Protein AF-A0A9D7A0B7-F1 (afdb_monomer_lite)

Secondary structure (DSSP, 8-state):
--------------------------------------------THHHHHHHHHHHHHHHHHHTT--SEEEEESB-----SS--TTHHHHHHHH-TT--HHHHHHHHHHTTS--BPP--GGGTTEEEE-HHHHHHHHH-HHHHHHHHHHSTTEEEEEEPPPEE-TTSSEEEEEEEEEEEEEETTTEEEEEEEEEEEEEEEEETTEEEEEEEEEEP--

Structure (mmCIF, N/CA/C/O backbone):
data_AF-A0A9D7A0B7-F1
#
_entry.id   AF-A0A9D7A0B7-F1
#
loop_
_atom_site.group_PDB
_atom_site.id
_atom_site.type_symbol
_atom_site.label_atom_id
_atom_site.label_alt_id
_atom_site.label_comp_id
_atom_site.label_asym_id
_atom_site.label_entity_id
_atom_site.label_seq_id
_atom_site.pdbx_PDB_ins_code
_atom_site.Cartn_x
_atom_site.Cartn_y
_atom_site.Cartn_z
_atom_site.occupancy
_atom_site.B_iso_or_equiv
_atom_site.auth_seq_id
_atom_site.auth_comp_id
_atom_site.auth_asym_id
_atom_site.auth_atom_id
_atom_site.pdbx_PDB_model_num
ATOM 1 N N . MET A 1 1 ? 36.474 43.393 -11.207 1.00 50.38 1 MET A N 1
ATOM 2 C CA . MET A 1 1 ? 37.562 43.326 -10.208 1.00 50.38 1 MET A CA 1
ATOM 3 C C . MET A 1 1 ? 36.951 43.637 -8.857 1.00 50.38 1 MET A C 1
ATOM 5 O O . MET A 1 1 ? 36.601 44.781 -8.616 1.00 50.38 1 MET A O 1
ATOM 9 N N . SER A 1 2 ? 36.701 42.612 -8.047 1.00 56.44 2 SER A N 1
ATOM 10 C CA . SER A 1 2 ? 36.144 42.741 -6.698 1.00 56.44 2 SER A CA 1
ATOM 11 C C . SER A 1 2 ? 36.949 41.820 -5.789 1.00 56.44 2 SER A C 1
ATOM 13 O O . SER A 1 2 ? 37.338 40.725 -6.196 1.00 56.44 2 SER A O 1
ATOM 15 N N . THR A 1 3 ? 37.323 42.370 -4.645 1.00 54.00 3 THR A N 1
ATOM 16 C CA . THR A 1 3 ? 38.446 41.981 -3.800 1.00 54.00 3 THR A CA 1
ATOM 17 C C . THR A 1 3 ? 38.101 40.832 -2.863 1.00 54.00 3 THR A C 1
ATOM 19 O O . THR A 1 3 ? 37.028 40.777 -2.272 1.00 54.00 3 THR A O 1
ATOM 22 N N . PHE A 1 4 ? 39.064 39.925 -2.754 1.00 54.31 4 PHE A N 1
ATOM 23 C CA . PHE A 1 4 ? 39.096 38.744 -1.905 1.00 54.31 4 PHE A CA 1
ATOM 24 C C . PHE A 1 4 ? 39.513 39.164 -0.485 1.00 54.31 4 PHE A C 1
ATOM 26 O O . PHE A 1 4 ? 40.586 39.744 -0.330 1.00 54.31 4 PHE A O 1
ATOM 33 N N . GLU A 1 5 ? 38.715 38.861 0.539 1.00 55.25 5 GLU A N 1
ATOM 34 C CA . GLU A 1 5 ? 39.164 38.895 1.939 1.00 55.25 5 GLU A CA 1
ATOM 35 C C . GLU A 1 5 ? 39.187 37.469 2.505 1.00 55.25 5 GLU A C 1
ATOM 37 O O . GLU A 1 5 ? 38.141 36.820 2.576 1.00 55.25 5 GLU A O 1
ATOM 42 N N . PRO A 1 6 ? 40.354 36.952 2.926 1.00 65.69 6 PRO A N 1
ATOM 43 C CA . PRO A 1 6 ? 40.435 35.817 3.826 1.00 65.69 6 PRO A CA 1
ATOM 44 C C . PRO A 1 6 ? 40.648 36.295 5.270 1.00 65.69 6 PRO A C 1
ATOM 46 O O . PRO A 1 6 ? 41.113 37.404 5.499 1.00 65.69 6 PRO A O 1
ATOM 49 N N . HIS A 1 7 ? 40.354 35.401 6.219 1.00 53.25 7 HIS A N 1
ATOM 50 C CA . HIS A 1 7 ? 40.946 35.244 7.560 1.00 53.25 7 HIS A CA 1
ATOM 51 C C . HIS A 1 7 ? 39.894 35.096 8.665 1.00 53.25 7 HIS A C 1
ATOM 53 O O . HIS A 1 7 ? 39.193 36.037 9.016 1.00 53.25 7 HIS A O 1
ATOM 59 N N . ARG A 1 8 ? 39.910 33.934 9.329 1.00 58.28 8 ARG A N 1
ATOM 60 C CA . ARG A 1 8 ? 40.353 33.837 10.732 1.00 58.28 8 ARG A CA 1
ATOM 61 C C . ARG A 1 8 ? 40.437 32.379 11.169 1.00 58.28 8 ARG A C 1
ATOM 63 O O . ARG A 1 8 ? 39.446 31.729 11.480 1.00 58.28 8 ARG A O 1
ATOM 70 N N . THR A 1 9 ? 41.667 31.890 11.208 1.00 52.62 9 THR A N 1
ATOM 71 C CA . THR A 1 9 ? 42.078 30.690 11.929 1.00 52.62 9 THR A CA 1
ATOM 72 C C . THR A 1 9 ? 42.250 31.074 13.397 1.00 52.62 9 THR A C 1
ATOM 74 O O . THR A 1 9 ? 43.073 31.935 13.705 1.00 52.62 9 THR A O 1
ATOM 77 N N . HIS A 1 10 ? 41.512 30.439 14.305 1.00 61.34 10 HIS A N 1
ATOM 78 C CA . HIS A 1 10 ? 41.821 30.473 15.733 1.00 61.34 10 HIS A CA 1
ATOM 79 C C . HIS A 1 10 ? 42.114 29.054 16.209 1.00 61.34 10 HIS A C 1
ATOM 81 O O . HIS A 1 10 ? 41.221 28.223 16.354 1.00 61.34 10 HIS A O 1
ATOM 87 N N . ALA A 1 11 ? 43.404 28.800 16.415 1.00 55.50 11 ALA A N 1
ATOM 88 C CA . ALA A 1 11 ? 43.906 27.714 17.231 1.00 55.50 11 ALA A CA 1
ATOM 89 C C . ALA A 1 11 ? 43.747 28.100 18.705 1.00 55.50 11 ALA A C 1
ATOM 91 O O . ALA A 1 11 ? 44.146 29.201 19.083 1.00 55.50 11 ALA A O 1
ATOM 92 N N . TYR A 1 12 ? 43.238 27.187 19.530 1.00 59.50 12 TYR A N 1
ATOM 93 C CA . TYR A 1 12 ? 43.483 27.231 20.966 1.00 59.50 12 TYR A CA 1
ATOM 94 C C . TYR A 1 12 ? 43.921 25.859 21.468 1.00 59.50 12 TYR A C 1
ATOM 96 O O . TYR A 1 12 ? 43.222 24.855 21.361 1.00 59.50 12 TYR A O 1
ATOM 104 N N . ILE A 1 13 ? 45.155 25.892 21.957 1.00 59.22 13 ILE A N 1
ATOM 105 C CA . ILE A 1 13 ? 45.893 24.900 22.721 1.00 59.22 13 ILE A CA 1
ATOM 106 C C . ILE A 1 13 ? 45.438 25.019 24.177 1.00 59.22 13 ILE A C 1
ATOM 108 O O . ILE A 1 13 ? 45.484 26.118 24.727 1.00 59.22 13 ILE A O 1
ATOM 112 N N . THR A 1 14 ? 45.115 23.901 24.822 1.00 59.06 14 THR A N 1
ATOM 113 C CA . THR A 1 14 ? 45.115 23.798 26.293 1.00 59.06 14 THR A CA 1
ATOM 114 C C . THR A 1 14 ? 45.333 22.331 26.668 1.00 59.06 14 THR A C 1
ATOM 116 O O . THR A 1 14 ? 44.477 21.486 26.442 1.00 59.06 14 THR A O 1
ATOM 119 N N . LEU A 1 15 ? 46.592 21.944 26.872 1.00 53.62 15 LEU A N 1
ATOM 120 C CA . LEU A 1 15 ? 47.315 21.854 28.151 1.00 53.62 15 LEU A CA 1
ATOM 121 C C . LEU A 1 15 ? 46.947 20.613 28.981 1.00 53.62 15 LEU A C 1
ATOM 123 O O . LEU A 1 15 ? 45.928 20.549 29.659 1.00 53.62 15 LEU A O 1
ATOM 127 N N . PHE A 1 16 ? 47.877 19.660 28.909 1.00 56.81 16 PHE A N 1
ATOM 128 C CA . PHE A 1 16 ? 48.138 18.583 29.856 1.00 56.81 16 PHE A CA 1
ATOM 129 C C . PHE A 1 16 ? 48.161 19.075 31.303 1.00 56.81 16 PHE A C 1
ATOM 131 O O . PHE A 1 16 ? 48.739 20.127 31.563 1.00 56.81 16 PHE A O 1
ATOM 138 N N . LEU A 1 17 ? 47.655 18.251 32.227 1.00 51.84 17 LEU A N 1
ATOM 139 C CA . LEU A 1 17 ? 48.045 18.176 33.644 1.00 51.84 17 LEU A CA 1
ATOM 140 C C . LEU A 1 17 ? 47.381 16.924 34.278 1.00 51.84 17 LEU A C 1
ATOM 142 O O . LEU A 1 17 ? 46.508 16.323 33.656 1.00 51.84 17 LEU A O 1
ATOM 146 N N . PRO A 1 18 ? 47.867 16.424 35.425 1.00 53.03 18 PRO A N 1
ATOM 147 C CA . PRO A 1 18 ? 48.741 15.263 35.476 1.00 53.03 18 PRO A CA 1
ATOM 148 C C . PRO A 1 18 ? 48.084 14.038 36.131 1.00 53.03 18 PRO A C 1
ATOM 150 O O . PRO A 1 18 ? 47.067 14.114 36.813 1.00 53.03 18 PRO A O 1
ATOM 153 N N . THR A 1 19 ? 48.757 12.906 35.949 1.00 55.41 19 THR A N 1
ATOM 154 C CA . THR A 1 19 ? 48.715 11.690 36.769 1.00 55.41 19 THR A CA 1
ATOM 155 C C . THR A 1 19 ? 48.422 11.956 38.249 1.00 55.41 19 THR A C 1
ATOM 157 O O . THR A 1 19 ? 49.301 12.395 38.990 1.00 55.41 19 THR A O 1
ATOM 160 N N . ALA A 1 20 ? 47.210 11.602 38.683 1.00 52.81 20 ALA A N 1
ATOM 161 C CA . ALA A 1 20 ? 46.873 11.369 40.081 1.00 52.81 20 ALA A CA 1
ATOM 162 C C . ALA A 1 20 ? 46.791 9.854 40.318 1.00 52.81 20 ALA A C 1
ATOM 164 O O . ALA A 1 20 ? 45.869 9.165 39.884 1.00 52.81 20 ALA A O 1
ATOM 165 N N . LEU A 1 21 ? 47.847 9.365 40.957 1.00 55.66 21 LEU A N 1
ATOM 166 C CA . LEU A 1 21 ? 47.993 8.063 41.589 1.00 55.66 21 LEU A CA 1
ATOM 167 C C . LEU A 1 21 ? 47.029 7.956 42.791 1.00 55.66 21 LEU A C 1
ATOM 169 O O . LEU A 1 21 ? 46.718 8.970 43.411 1.00 55.66 21 LEU A O 1
ATOM 173 N N . ILE A 1 22 ? 46.746 6.711 43.205 1.00 53.81 22 ILE A N 1
ATOM 174 C CA . ILE A 1 22 ? 46.097 6.297 44.468 1.00 53.81 22 ILE A CA 1
ATOM 175 C C . ILE A 1 22 ? 44.560 6.391 44.345 1.00 53.81 22 ILE A C 1
ATOM 177 O O . ILE A 1 22 ? 44.008 7.453 44.116 1.00 53.81 22 ILE A O 1
ATOM 181 N N . VAL A 1 23 ? 43.791 5.300 44.385 1.00 50.62 23 VAL A N 1
ATOM 182 C CA . VAL A 1 23 ? 43.582 4.434 45.550 1.00 50.62 23 VAL A CA 1
ATOM 183 C C . VAL A 1 23 ? 43.193 3.018 45.088 1.00 50.62 23 VAL A C 1
ATOM 185 O O . VAL A 1 23 ? 42.137 2.805 44.496 1.00 50.62 23 VAL A O 1
ATOM 188 N N . LEU A 1 24 ? 44.039 2.037 45.407 1.00 54.16 24 LEU A N 1
ATOM 189 C CA . LEU A 1 24 ? 43.735 0.608 45.332 1.00 54.16 24 LEU A CA 1
ATOM 190 C C . LEU A 1 24 ? 42.856 0.247 46.546 1.00 54.16 24 LEU A C 1
ATOM 192 O O . LEU A 1 24 ? 43.362 -0.223 47.563 1.00 54.16 24 LEU A O 1
ATOM 196 N N . LEU A 1 25 ? 41.555 0.555 46.475 1.00 51.97 25 LEU A N 1
ATOM 197 C CA . LEU A 1 25 ? 40.590 0.188 47.512 1.00 51.97 25 LEU A CA 1
ATOM 198 C C . LEU A 1 25 ? 40.004 -1.191 47.195 1.00 51.97 25 LEU A C 1
ATOM 200 O O . LEU A 1 25 ? 39.327 -1.400 46.191 1.00 51.97 25 LEU A O 1
ATOM 204 N N . SER A 1 26 ? 40.285 -2.120 48.096 1.00 51.69 26 SER A N 1
ATOM 205 C CA . SER A 1 26 ? 39.666 -3.426 48.267 1.00 51.69 26 SER A CA 1
ATOM 206 C C . SER A 1 26 ? 38.147 -3.401 48.085 1.00 51.69 26 SER A C 1
ATOM 208 O O . SER A 1 26 ? 37.404 -3.055 49.003 1.00 51.69 26 SER A O 1
ATOM 210 N N . LEU A 1 27 ? 37.691 -3.865 46.926 1.00 49.28 27 LEU A N 1
ATOM 211 C CA . LEU A 1 27 ? 36.352 -4.402 46.743 1.00 49.28 27 LEU A CA 1
ATOM 212 C C . LEU A 1 27 ? 36.509 -5.870 46.353 1.00 49.28 27 LEU A C 1
ATOM 214 O O . LEU A 1 27 ? 36.575 -6.227 45.180 1.00 49.28 27 LEU A O 1
ATOM 218 N N . LEU A 1 28 ? 36.518 -6.727 47.377 1.00 54.91 28 LEU A N 1
ATOM 219 C CA . LEU A 1 28 ? 35.861 -8.033 47.312 1.00 54.91 28 LEU A CA 1
ATOM 220 C C . LEU A 1 28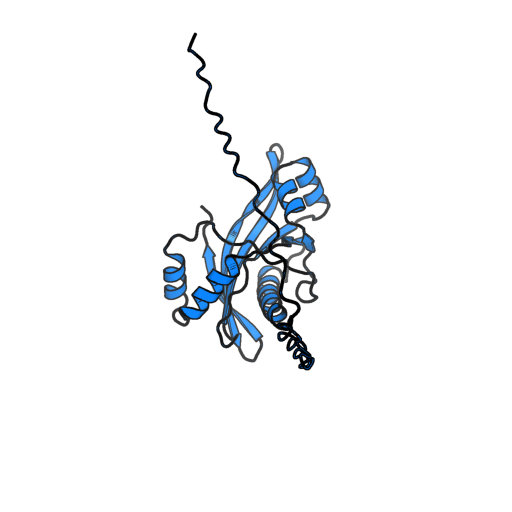 ? 34.375 -7.763 47.039 1.00 54.91 28 LEU A C 1
ATOM 222 O O . LEU A 1 28 ? 33.521 -7.865 47.915 1.00 54.91 28 LEU A O 1
ATOM 226 N N . GLY A 1 29 ? 34.084 -7.294 45.828 1.00 50.94 29 GLY A N 1
ATOM 227 C CA . GLY A 1 29 ? 32.739 -7.200 45.323 1.00 50.94 29 GLY A CA 1
ATOM 228 C C . GLY A 1 29 ? 32.293 -8.628 45.124 1.00 50.94 29 GLY A C 1
ATOM 229 O O . GLY A 1 29 ? 32.792 -9.307 44.228 1.00 50.94 29 GLY A O 1
ATOM 230 N N . CYS A 1 30 ? 31.376 -9.083 45.976 1.00 51.56 30 CYS A N 1
ATOM 231 C CA . CYS A 1 30 ? 30.470 -10.152 45.608 1.00 51.56 30 CYS A CA 1
ATOM 232 C C . CYS A 1 30 ? 30.069 -9.892 44.158 1.00 51.56 30 CYS A C 1
ATOM 234 O O . CYS A 1 30 ? 29.478 -8.851 43.860 1.00 51.56 30 CYS A O 1
ATOM 236 N N . THR A 1 31 ? 30.448 -10.792 43.258 1.00 55.62 31 THR A N 1
ATOM 237 C CA . THR A 1 31 ? 29.886 -10.857 41.920 1.00 55.62 31 THR A CA 1
ATOM 238 C C . THR A 1 31 ? 28.410 -11.167 42.114 1.00 55.62 31 THR A C 1
ATOM 240 O O . THR A 1 31 ? 27.993 -12.320 42.095 1.00 55.62 31 THR A O 1
ATOM 243 N N . ILE A 1 32 ? 27.615 -10.127 42.388 1.00 67.00 32 ILE A N 1
ATOM 244 C CA . ILE A 1 32 ? 26.169 -10.176 42.244 1.00 67.00 32 ILE A CA 1
ATOM 245 C C . ILE A 1 32 ? 25.996 -10.656 40.809 1.00 67.00 32 ILE A C 1
ATOM 247 O O . ILE A 1 32 ? 26.496 -9.973 39.908 1.00 67.00 32 ILE A O 1
ATOM 251 N N . PRO A 1 33 ? 25.406 -11.841 40.583 1.00 68.31 33 PRO A N 1
ATOM 252 C CA . PRO A 1 33 ? 25.128 -12.306 39.241 1.00 68.31 33 PRO A CA 1
ATOM 253 C C . PRO A 1 33 ? 24.373 -11.177 38.564 1.00 68.31 33 PRO A C 1
ATOM 255 O O . PRO A 1 33 ? 23.268 -10.837 38.991 1.00 68.31 33 PRO A O 1
ATOM 258 N N . GLN A 1 34 ? 25.017 -10.522 37.596 1.00 69.94 34 GLN A N 1
ATOM 259 C CA . GLN A 1 34 ? 24.374 -9.482 36.820 1.00 69.94 34 GLN A CA 1
ATOM 260 C C . GLN A 1 34 ? 23.139 -10.171 36.245 1.00 69.94 34 GLN A C 1
ATOM 262 O O . GLN A 1 34 ? 23.321 -11.170 35.539 1.00 69.94 34 GLN A O 1
ATOM 267 N N . PRO A 1 35 ? 21.914 -9.759 36.635 1.00 70.00 35 PRO A N 1
ATOM 268 C CA . PRO A 1 35 ? 20.715 -10.428 36.175 1.00 70.00 35 PRO A CA 1
ATOM 269 C C . PRO A 1 35 ? 20.836 -10.471 34.666 1.00 70.00 35 PRO A C 1
ATOM 271 O O . PRO A 1 35 ? 21.036 -9.426 34.035 1.00 70.00 35 PRO A O 1
ATOM 274 N N . SER A 1 36 ? 20.860 -11.691 34.120 1.00 70.44 36 SER A N 1
ATOM 275 C CA . SER A 1 36 ? 20.929 -11.886 32.680 1.00 70.44 36 SER A CA 1
ATOM 276 C C . SER A 1 36 ? 19.885 -10.950 32.100 1.00 70.44 36 SER A C 1
ATOM 278 O O . SER A 1 36 ? 18.760 -10.991 32.609 1.00 70.44 36 SER A O 1
ATOM 280 N N . PRO A 1 37 ? 20.260 -10.044 31.173 1.00 67.25 37 PRO A N 1
ATOM 281 C CA . PRO A 1 37 ? 19.339 -9.043 30.671 1.00 67.25 37 PRO A CA 1
ATOM 282 C C . PRO A 1 37 ? 18.072 -9.791 30.317 1.00 67.25 37 PRO A C 1
ATOM 284 O O . PRO A 1 37 ? 18.130 -10.701 29.486 1.00 67.25 37 PRO A O 1
ATOM 287 N N . THR A 1 38 ? 16.988 -9.505 31.052 1.00 62.09 38 THR A N 1
ATOM 288 C CA . THR A 1 38 ? 15.697 -10.140 30.815 1.00 62.09 38 THR A CA 1
ATOM 289 C C . THR A 1 38 ? 15.509 -10.020 29.322 1.00 62.09 38 THR A C 1
ATOM 291 O O . THR A 1 38 ? 15.557 -8.873 28.859 1.00 62.09 38 THR A O 1
ATOM 294 N N . PRO A 1 39 ? 15.446 -11.137 28.565 1.00 52.12 39 PRO A N 1
ATOM 295 C CA . PRO A 1 39 ? 15.345 -11.058 27.124 1.00 52.12 39 PRO A CA 1
ATOM 296 C C . PRO A 1 39 ? 14.196 -10.102 26.879 1.00 52.12 39 PRO A C 1
ATOM 298 O O . PRO A 1 39 ? 13.068 -10.381 27.299 1.00 52.12 39 PRO A O 1
ATOM 301 N N . GLN A 1 40 ? 14.517 -8.911 26.348 1.00 43.47 40 GLN A N 1
ATOM 302 C CA . GLN A 1 40 ? 13.485 -7.965 25.964 1.00 43.47 40 GLN A CA 1
ATOM 303 C C . GLN A 1 40 ? 12.545 -8.815 25.137 1.00 43.47 40 GLN A C 1
ATOM 305 O O . GLN A 1 40 ? 13.069 -9.508 24.259 1.00 43.47 40 GLN A O 1
ATOM 310 N N . PRO A 1 41 ? 11.241 -8.875 25.473 1.00 44.81 41 PRO A N 1
ATOM 311 C CA . PRO A 1 41 ? 10.315 -9.726 24.755 1.00 44.81 41 PRO A CA 1
ATOM 312 C C . PRO A 1 41 ? 10.589 -9.446 23.296 1.00 44.81 41 PRO A C 1
ATOM 314 O O . PRO A 1 41 ? 10.410 -8.305 22.866 1.00 44.81 41 PRO A O 1
ATOM 317 N N . THR A 1 42 ? 11.180 -10.427 22.602 1.00 47.81 42 THR A N 1
ATOM 318 C CA . THR A 1 42 ? 11.547 -10.293 21.202 1.00 47.81 42 THR A CA 1
ATOM 319 C C . THR A 1 42 ? 10.217 -9.997 20.578 1.00 47.81 42 THR A C 1
ATOM 321 O O . THR A 1 42 ? 9.381 -10.899 20.562 1.00 47.81 42 THR A O 1
ATOM 324 N N . ARG A 1 43 ? 9.955 -8.713 20.289 1.00 45.91 43 ARG A N 1
ATOM 325 C CA . ARG A 1 43 ? 8.630 -8.191 19.969 1.00 45.91 43 ARG A CA 1
ATOM 326 C C . ARG A 1 43 ? 8.196 -9.041 18.805 1.00 45.91 43 ARG A C 1
ATOM 328 O O . ARG A 1 43 ? 8.777 -8.915 17.730 1.00 45.91 43 ARG A O 1
ATOM 335 N N . SER A 1 44 ? 7.375 -10.048 19.096 1.00 41.84 44 SER A N 1
ATOM 336 C CA . SER A 1 44 ? 7.376 -11.206 18.221 1.00 41.84 44 SER A CA 1
ATOM 337 C C . SER A 1 44 ? 6.850 -10.700 16.892 1.00 41.84 44 SER A C 1
ATOM 339 O O . SER A 1 44 ? 5.920 -9.891 16.859 1.00 41.84 44 SER A O 1
ATOM 341 N N . TYR A 1 45 ? 7.486 -11.116 15.804 1.00 49.53 45 TYR A N 1
ATOM 342 C CA . TYR A 1 45 ? 7.164 -10.732 14.428 1.00 49.53 45 TYR A CA 1
ATOM 343 C C . TYR A 1 45 ? 5.687 -10.992 14.031 1.00 49.53 45 TYR A C 1
ATOM 345 O O . TYR A 1 45 ? 5.291 -10.753 12.897 1.00 49.53 45 TYR A O 1
ATOM 353 N N . ALA A 1 46 ? 4.831 -11.430 14.962 1.00 47.97 46 ALA A N 1
ATOM 354 C CA . ALA A 1 46 ? 3.379 -11.455 14.852 1.00 47.97 46 ALA A CA 1
ATOM 355 C C . ALA A 1 46 ? 2.748 -10.090 14.508 1.00 47.97 46 ALA A C 1
ATOM 357 O O . ALA A 1 46 ? 1.626 -10.065 14.008 1.00 47.97 46 ALA A O 1
ATOM 358 N N . TRP A 1 47 ? 3.439 -8.966 14.746 1.00 49.84 47 TRP A N 1
ATOM 359 C CA . TRP A 1 47 ? 2.970 -7.632 14.337 1.00 49.84 47 TRP A CA 1
ATOM 360 C C . TRP A 1 47 ? 2.832 -7.506 12.817 1.00 49.84 47 TRP A C 1
ATOM 362 O O . TRP A 1 47 ? 1.935 -6.809 12.353 1.00 49.84 47 TRP A O 1
ATOM 372 N N . ASP A 1 48 ? 3.658 -8.225 12.062 1.00 61.75 48 ASP A N 1
ATOM 373 C CA . ASP A 1 48 ? 3.696 -8.105 10.612 1.00 61.75 48 ASP A CA 1
ATOM 374 C C . ASP A 1 48 ? 2.528 -8.827 9.930 1.00 61.75 48 ASP A C 1
ATOM 376 O O . ASP A 1 48 ? 1.985 -8.327 8.952 1.00 61.75 48 ASP A O 1
ATOM 380 N N . ASN A 1 49 ? 2.085 -9.985 10.434 1.00 82.19 49 ASN A N 1
ATOM 381 C CA . ASN A 1 49 ? 1.149 -10.829 9.681 1.00 82.19 49 ASN A CA 1
ATOM 382 C C . ASN A 1 49 ? -0.181 -10.130 9.359 1.00 82.19 49 ASN A C 1
ATOM 384 O O . ASN A 1 49 ? -0.709 -10.321 8.268 1.00 82.19 49 ASN A O 1
ATOM 388 N N . GLU A 1 50 ? -0.727 -9.325 10.273 1.00 91.00 50 GLU A N 1
ATOM 389 C CA . GLU A 1 50 ? -1.995 -8.627 10.025 1.00 91.00 50 GLU A CA 1
ATOM 390 C C . GLU A 1 50 ? -1.894 -7.556 8.945 1.00 91.00 50 GLU A C 1
ATOM 392 O O . GLU A 1 50 ? -2.812 -7.442 8.138 1.00 91.00 50 GLU A O 1
ATOM 397 N N . GLU A 1 51 ? -0.787 -6.818 8.898 1.00 93.12 51 GLU A N 1
ATOM 398 C CA . GLU A 1 51 ? -0.530 -5.810 7.868 1.00 93.12 51 GLU A CA 1
ATOM 399 C C . GLU A 1 51 ? -0.525 -6.467 6.476 1.00 93.12 51 GLU A C 1
ATOM 401 O O . GLU A 1 51 ? -1.246 -6.032 5.577 1.00 93.12 51 GLU A O 1
ATOM 406 N N . TYR A 1 52 ? 0.156 -7.609 6.333 1.00 93.50 52 TYR A N 1
ATOM 407 C CA . TYR A 1 52 ? 0.147 -8.375 5.085 1.00 93.50 52 TYR A CA 1
ATOM 408 C C . TYR A 1 52 ? -1.234 -8.953 4.727 1.00 93.50 52 TYR A C 1
ATOM 410 O O . TYR A 1 52 ? -1.606 -8.962 3.552 1.00 93.50 52 TYR A O 1
ATOM 418 N N . TRP A 1 53 ? -2.027 -9.404 5.708 1.00 94.00 53 TRP A N 1
ATOM 419 C CA . TRP A 1 53 ? -3.409 -9.832 5.454 1.00 94.00 53 TRP A CA 1
ATOM 420 C C . TRP A 1 53 ? -4.270 -8.680 4.937 1.00 94.00 53 TRP A C 1
ATOM 422 O O . TRP A 1 53 ? -5.024 -8.863 3.982 1.00 94.00 53 TRP A O 1
ATOM 432 N N . VAL A 1 54 ? -4.133 -7.491 5.521 1.00 95.88 54 VAL A N 1
ATOM 433 C CA . VAL A 1 54 ? -4.843 -6.285 5.081 1.00 95.88 54 VAL A CA 1
ATOM 434 C C . VAL A 1 54 ? -4.474 -5.928 3.636 1.00 95.88 54 VAL A C 1
ATOM 436 O O . VAL A 1 54 ? -5.374 -5.726 2.817 1.00 95.88 54 VAL A O 1
ATOM 439 N N . TYR A 1 55 ? -3.183 -5.951 3.282 1.00 95.81 55 TYR A N 1
ATOM 440 C CA . TYR A 1 55 ? -2.752 -5.770 1.890 1.00 95.81 55 TYR A CA 1
ATOM 441 C C . TYR A 1 55 ? -3.347 -6.830 0.963 1.00 95.81 55 TYR A C 1
ATOM 443 O O . TYR A 1 55 ? -3.858 -6.493 -0.104 1.00 95.81 55 TYR A O 1
ATOM 451 N N . SER A 1 56 ? -3.346 -8.102 1.373 1.00 95.12 56 SER A N 1
ATOM 452 C CA . SER A 1 56 ? -3.869 -9.195 0.546 1.00 95.12 56 SER A CA 1
ATOM 453 C C . SER A 1 56 ? -5.358 -9.037 0.219 1.00 95.12 56 SER A C 1
ATOM 455 O O . SER A 1 56 ? -5.759 -9.329 -0.905 1.00 95.12 56 SER A O 1
ATOM 457 N N . VAL A 1 57 ? -6.169 -8.509 1.148 1.00 96.50 57 VAL A N 1
ATOM 458 C CA . VAL A 1 57 ? -7.597 -8.241 0.900 1.00 96.50 57 VAL A CA 1
ATOM 459 C C . VAL A 1 57 ? -7.770 -7.185 -0.186 1.00 96.50 57 VAL A C 1
ATOM 461 O O . VAL A 1 57 ? -8.566 -7.375 -1.105 1.00 96.50 57 VAL A O 1
ATOM 464 N N . TRP A 1 58 ? -6.989 -6.105 -0.132 1.00 96.12 58 TRP A N 1
ATOM 465 C CA . TRP A 1 58 ? -7.003 -5.081 -1.175 1.00 96.12 58 TRP A CA 1
ATOM 466 C C . TRP A 1 58 ? -6.557 -5.616 -2.531 1.00 96.12 58 TRP A C 1
ATOM 468 O O . TRP A 1 58 ? -7.231 -5.388 -3.535 1.00 96.12 58 TRP A O 1
ATOM 478 N N . LEU A 1 59 ? -5.452 -6.360 -2.560 1.00 95.62 59 LEU A N 1
ATOM 479 C CA . LEU A 1 59 ? -4.934 -6.936 -3.796 1.00 95.62 59 LEU A CA 1
ATOM 480 C C . LEU A 1 59 ? -5.920 -7.926 -4.417 1.00 95.62 59 LEU A C 1
ATOM 482 O O . LEU A 1 59 ? -6.123 -7.898 -5.626 1.00 95.62 59 LEU A O 1
ATOM 486 N N . ALA A 1 60 ? -6.573 -8.761 -3.608 1.00 95.19 60 ALA A N 1
ATOM 487 C CA . ALA A 1 60 ? -7.592 -9.684 -4.090 1.00 95.19 60 ALA A CA 1
ATOM 488 C C . ALA A 1 60 ? -8.807 -8.942 -4.671 1.00 95.19 60 ALA A C 1
ATOM 490 O O . ALA A 1 60 ? -9.267 -9.299 -5.755 1.00 95.19 60 ALA A O 1
ATOM 491 N N . GLU A 1 61 ? -9.301 -7.898 -3.994 1.00 95.69 61 GLU A N 1
ATOM 492 C CA . GLU A 1 61 ? -10.450 -7.118 -4.473 1.00 95.69 61 GLU A CA 1
ATOM 493 C C . GLU A 1 61 ? -10.139 -6.373 -5.779 1.00 95.69 61 GLU A C 1
ATOM 495 O O . GLU A 1 61 ? -10.948 -6.395 -6.704 1.00 95.69 61 GLU A O 1
ATOM 500 N N . GLN A 1 62 ? -8.984 -5.708 -5.868 1.00 94.69 62 GLN A N 1
ATOM 501 C CA . GLN A 1 62 ? -8.652 -4.882 -7.033 1.00 94.69 62 GLN A CA 1
ATOM 502 C C . GLN A 1 62 ? -8.067 -5.678 -8.199 1.00 94.69 62 GLN A C 1
ATOM 504 O O . GLN A 1 62 ? -8.319 -5.353 -9.358 1.00 94.69 62 GLN A O 1
ATOM 509 N N . TYR A 1 63 ? -7.273 -6.706 -7.901 1.00 94.38 63 TYR A N 1
ATOM 510 C CA . TYR A 1 63 ? -6.410 -7.373 -8.875 1.00 94.38 63 TYR A CA 1
ATOM 511 C C . TYR A 1 63 ? -6.653 -8.880 -8.985 1.00 94.38 63 TYR A C 1
ATOM 513 O O . TYR A 1 63 ? -5.963 -9.538 -9.759 1.00 94.38 63 TYR A O 1
ATOM 521 N N . GLY A 1 64 ? -7.659 -9.447 -8.308 1.00 94.06 64 GLY A N 1
ATOM 522 C CA . GLY A 1 64 ? -7.963 -10.885 -8.378 1.00 94.06 64 GLY A CA 1
ATOM 523 C C . GLY A 1 64 ? -8.262 -11.413 -9.791 1.00 94.06 64 GLY A C 1
ATOM 524 O O . GLY A 1 64 ? -8.101 -12.602 -10.054 1.00 94.06 64 GLY A O 1
ATOM 525 N N . GLY A 1 65 ? -8.660 -10.535 -10.718 1.00 93.06 65 GLY A N 1
ATOM 526 C CA . GLY A 1 65 ? -8.856 -10.855 -12.138 1.00 93.06 65 GLY A CA 1
ATOM 527 C C . GLY A 1 65 ? -7.747 -10.363 -13.073 1.00 93.06 65 GLY A C 1
ATOM 528 O O . GLY A 1 65 ? -7.840 -10.591 -14.282 1.00 93.06 65 GLY A O 1
ATOM 529 N N . TYR A 1 66 ? -6.727 -9.673 -12.552 1.00 93.12 66 TYR A N 1
ATOM 530 C CA . TYR A 1 66 ? -5.684 -9.057 -13.366 1.00 93.12 66 TYR A CA 1
ATOM 531 C C . TYR A 1 66 ? -4.839 -10.120 -14.074 1.00 93.12 66 TYR A C 1
ATOM 533 O O . TYR A 1 66 ? -4.506 -11.155 -13.501 1.00 93.12 66 TYR A O 1
ATOM 541 N N . LYS A 1 67 ? -4.527 -9.881 -15.351 1.00 92.88 67 LYS A N 1
ATOM 542 C CA . LYS A 1 67 ? -3.773 -10.823 -16.197 1.00 92.88 67 LYS A CA 1
ATOM 543 C C . LYS A 1 67 ? -2.311 -10.429 -16.401 1.00 92.88 67 LYS A C 1
ATOM 545 O O . LYS A 1 67 ? -1.552 -11.241 -16.917 1.00 92.88 67 LYS A O 1
ATOM 550 N N . GLY A 1 68 ? -1.945 -9.200 -16.041 1.00 91.88 68 GLY A N 1
ATOM 551 C CA . GLY A 1 68 ? -0.571 -8.711 -16.109 1.00 91.88 68 GLY A CA 1
ATOM 552 C C . GLY A 1 68 ? 0.226 -9.034 -14.849 1.00 91.88 68 GLY A C 1
ATOM 553 O O . GLY A 1 68 ? -0.238 -9.750 -13.958 1.00 91.88 68 GLY A O 1
ATOM 554 N N . THR A 1 69 ? 1.427 -8.467 -14.761 1.00 93.50 69 THR A N 1
ATOM 555 C CA . THR A 1 69 ? 2.268 -8.612 -13.568 1.00 93.50 69 THR A CA 1
ATOM 556 C C . THR A 1 69 ? 1.888 -7.569 -12.527 1.00 93.50 69 THR A C 1
ATOM 558 O O . THR A 1 69 ? 1.951 -6.371 -12.791 1.00 93.50 69 THR A O 1
ATOM 561 N N . LEU A 1 70 ? 1.539 -7.997 -11.319 1.00 95.50 70 LEU A N 1
ATOM 562 C CA . LEU A 1 70 ? 1.422 -7.077 -10.194 1.00 95.50 70 LEU A CA 1
ATOM 563 C C . LEU A 1 70 ? 2.812 -6.857 -9.586 1.00 95.50 70 LEU A C 1
ATOM 565 O O . LEU A 1 70 ? 3.427 -7.803 -9.097 1.00 95.50 70 LEU A O 1
ATOM 569 N N . VAL A 1 71 ? 3.312 -5.627 -9.617 1.00 95.50 71 VAL A N 1
ATOM 570 C CA . VAL A 1 71 ? 4.594 -5.238 -9.023 1.00 95.50 71 VAL A CA 1
ATOM 571 C C . VAL A 1 71 ? 4.337 -4.426 -7.759 1.00 95.50 71 VAL A C 1
ATOM 573 O O . VAL A 1 71 ? 3.609 -3.442 -7.795 1.00 95.50 71 VAL A O 1
ATOM 576 N N . ILE A 1 72 ? 4.950 -4.801 -6.642 1.00 95.38 72 ILE A N 1
ATOM 577 C CA . ILE A 1 72 ? 4.877 -4.056 -5.381 1.00 95.38 72 ILE A CA 1
ATOM 578 C C . ILE A 1 72 ? 6.249 -3.451 -5.101 1.00 95.38 72 ILE A C 1
ATOM 580 O O . ILE A 1 72 ? 7.258 -4.156 -5.158 1.00 95.38 72 ILE A O 1
ATOM 584 N N . GLN A 1 73 ? 6.301 -2.155 -4.789 1.00 94.12 73 GLN A N 1
ATOM 585 C CA . GLN A 1 73 ? 7.546 -1.560 -4.305 1.00 94.12 73 GLN A CA 1
ATOM 586 C C . GLN A 1 73 ? 7.900 -2.149 -2.933 1.00 94.12 73 GLN A C 1
ATOM 588 O O . GLN A 1 73 ? 7.080 -2.144 -2.019 1.00 94.12 73 GLN A O 1
ATOM 593 N N . GLU A 1 74 ? 9.134 -2.624 -2.801 1.00 94.25 74 GLU A N 1
ATOM 594 C CA . GLU A 1 74 ? 9.662 -3.284 -1.608 1.00 94.25 74 GLU A CA 1
ATOM 595 C C . GLU A 1 74 ? 9.554 -2.432 -0.345 1.00 94.25 74 GLU A C 1
ATOM 597 O O . GLU A 1 74 ? 9.217 -2.952 0.707 1.00 94.25 74 GLU A O 1
ATOM 602 N N . ASP A 1 75 ? 9.806 -1.131 -0.425 1.00 93.38 75 ASP A N 1
ATOM 603 C CA . ASP A 1 75 ? 9.678 -0.252 0.732 1.00 93.38 75 ASP A CA 1
ATOM 604 C C . ASP A 1 75 ? 8.312 0.433 0.739 1.00 93.38 75 ASP A C 1
ATOM 606 O O . ASP A 1 75 ? 7.949 1.111 -0.233 1.00 93.38 75 ASP A O 1
ATOM 610 N N . THR A 1 76 ? 7.587 0.335 1.858 1.00 93.12 76 THR A N 1
ATOM 611 C CA . THR A 1 76 ? 6.385 1.142 2.078 1.00 93.12 76 THR A CA 1
ATOM 612 C C . THR A 1 76 ? 6.756 2.613 2.021 1.00 93.12 76 THR A C 1
ATOM 614 O O . THR A 1 76 ? 7.718 3.048 2.657 1.00 93.12 76 THR A O 1
ATOM 617 N N . HIS A 1 77 ? 5.971 3.418 1.327 1.00 83.38 77 HIS A N 1
ATOM 618 C CA . HIS A 1 77 ? 6.259 4.838 1.252 1.00 83.38 77 HIS A CA 1
ATOM 619 C C . HIS A 1 77 ? 5.935 5.517 2.588 1.00 83.38 77 HIS A C 1
ATOM 621 O O . HIS A 1 77 ? 4.771 5.608 2.975 1.00 83.38 77 HIS A O 1
ATOM 627 N N . ALA A 1 78 ? 6.966 6.022 3.278 1.00 69.94 78 ALA A N 1
ATOM 628 C CA . ALA A 1 78 ? 6.776 6.971 4.369 1.00 69.94 78 ALA A CA 1
ATOM 629 C C . ALA A 1 78 ? 6.120 8.226 3.780 1.00 69.94 78 ALA A C 1
ATOM 631 O O . ALA A 1 78 ? 6.701 8.905 2.925 1.00 69.94 78 ALA A O 1
ATOM 632 N N . TRP A 1 79 ? 4.865 8.466 4.140 1.00 68.00 79 TRP A N 1
ATOM 633 C CA . TRP A 1 79 ? 4.050 9.462 3.461 1.00 68.00 79 TRP A CA 1
ATOM 634 C C . TRP A 1 79 ? 4.288 10.848 4.056 1.00 68.00 79 TRP A C 1
ATOM 636 O O . TRP A 1 79 ? 3.967 11.094 5.214 1.00 68.00 79 TRP A O 1
ATOM 646 N N . SER A 1 80 ? 4.812 11.770 3.245 1.00 51.28 80 SER A N 1
ATOM 647 C CA . SER A 1 80 ? 4.855 13.214 3.536 1.00 51.28 80 SER A CA 1
ATOM 648 C C . SER A 1 80 ? 4.107 14.066 2.498 1.00 51.28 80 SER A C 1
ATOM 650 O O . SER A 1 80 ? 3.972 15.274 2.673 1.00 51.28 80 SER A O 1
ATOM 652 N N . PHE A 1 81 ? 3.607 13.462 1.414 1.00 46.03 81 PHE A N 1
ATOM 653 C CA . PHE A 1 81 ? 3.010 14.182 0.288 1.00 46.03 81 PHE A CA 1
ATOM 654 C C . PHE A 1 81 ? 1.502 14.420 0.441 1.00 46.03 81 PHE A C 1
ATOM 656 O O . PHE A 1 81 ? 0.705 13.484 0.395 1.00 46.03 81 PHE A O 1
ATOM 663 N N . GLY A 1 82 ? 1.124 15.697 0.513 1.00 48.44 82 GLY A N 1
ATOM 664 C CA . GLY A 1 82 ? -0.094 16.226 -0.116 1.00 48.44 82 GLY A CA 1
ATOM 665 C C . GLY A 1 82 ? -1.420 16.006 0.603 1.00 48.44 82 GLY A C 1
ATOM 666 O O . GLY A 1 82 ? -2.412 16.636 0.243 1.00 48.44 82 GLY A O 1
ATOM 667 N N . MET A 1 83 ? -1.463 15.183 1.646 1.00 54.53 83 MET A N 1
ATOM 668 C CA . MET A 1 83 ? -2.613 15.185 2.535 1.00 54.53 83 MET A CA 1
ATOM 669 C C . MET A 1 83 ? -2.463 16.423 3.416 1.00 54.53 83 MET A C 1
ATOM 671 O O . MET A 1 83 ? -1.693 16.427 4.372 1.00 54.53 83 MET A O 1
ATOM 675 N N . GLY A 1 84 ? -3.074 17.526 2.974 1.00 59.47 84 GLY A N 1
ATOM 676 C CA . GLY A 1 84 ? -3.004 18.818 3.649 1.00 59.47 84 GLY A CA 1
ATOM 677 C C . GLY A 1 84 ? -3.407 18.718 5.126 1.00 59.47 84 GLY A C 1
ATOM 678 O O . GLY A 1 84 ? -3.841 17.657 5.577 1.00 59.47 84 GLY A O 1
ATOM 679 N N . PRO A 1 85 ? -3.335 19.822 5.885 1.00 62.84 85 PRO A N 1
ATOM 680 C CA . PRO A 1 85 ? -3.640 19.847 7.323 1.00 62.84 85 PRO A CA 1
ATOM 681 C C . PRO A 1 85 ? -5.015 19.272 7.721 1.00 62.84 85 PRO A C 1
ATOM 683 O O . PRO A 1 85 ? -5.261 19.112 8.905 1.00 62.84 85 PRO A O 1
ATOM 686 N N . ASN A 1 86 ? -5.871 18.929 6.752 1.00 82.44 86 ASN A N 1
ATOM 687 C CA . ASN A 1 86 ? -7.231 18.436 6.920 1.00 82.44 86 ASN A CA 1
ATOM 688 C C . ASN A 1 86 ? -7.384 16.912 6.748 1.00 82.44 86 ASN A C 1
ATOM 690 O O . ASN A 1 86 ? -8.514 16.433 6.684 1.00 82.44 86 ASN A O 1
ATOM 694 N N . LEU A 1 87 ? -6.309 16.126 6.582 1.00 83.31 87 LEU A N 1
ATOM 695 C CA . LEU A 1 87 ? -6.454 14.673 6.398 1.00 83.31 87 LEU A CA 1
ATOM 696 C C . LEU A 1 87 ? -7.197 14.020 7.557 1.00 83.31 87 LEU A C 1
ATOM 698 O O . LEU A 1 87 ? -8.081 13.190 7.362 1.00 83.31 87 LEU A O 1
ATOM 702 N N . ARG A 1 88 ? -6.780 14.368 8.769 1.00 89.12 88 ARG A N 1
ATOM 703 C CA . ARG A 1 88 ? -7.316 13.811 10.002 1.00 89.12 88 ARG A CA 1
ATOM 704 C C . ARG A 1 88 ? -8.806 14.114 10.111 1.00 89.12 88 ARG A C 1
ATOM 706 O O . ARG A 1 88 ? -9.585 13.233 10.457 1.00 89.12 88 ARG A O 1
ATOM 713 N N . GLU A 1 89 ? -9.192 15.335 9.788 1.00 90.25 89 GLU A N 1
ATOM 714 C CA . GLU A 1 89 ? -10.561 15.833 9.754 1.00 90.25 89 GLU A CA 1
ATOM 715 C C . GLU A 1 89 ? -11.355 15.073 8.696 1.00 90.25 89 GLU A C 1
ATOM 717 O O . GLU A 1 89 ? -12.397 14.507 9.007 1.00 90.25 89 GLU A O 1
ATOM 722 N N . TRP A 1 90 ? -10.807 14.933 7.490 1.00 88.19 90 TRP A N 1
ATOM 723 C CA . TRP A 1 90 ? -11.435 14.186 6.405 1.00 88.19 90 TRP A CA 1
ATOM 724 C C . TRP A 1 90 ? -11.651 12.705 6.746 1.00 88.19 90 TRP A C 1
ATOM 726 O O . TRP A 1 90 ? -12.722 12.157 6.485 1.00 88.19 90 TRP A O 1
ATOM 736 N N . ILE A 1 91 ? -10.670 12.059 7.387 1.00 90.94 91 ILE A N 1
ATOM 737 C CA . ILE A 1 91 ? -10.790 10.683 7.886 1.00 90.94 91 ILE A CA 1
ATOM 738 C C . ILE A 1 91 ? -11.892 10.595 8.951 1.00 90.94 91 ILE A C 1
ATOM 740 O O . ILE A 1 91 ? -12.723 9.693 8.882 1.00 90.94 91 ILE A O 1
ATOM 744 N N . LYS A 1 92 ? -11.941 11.530 9.910 1.00 93.00 92 LYS A N 1
ATOM 745 C CA . LYS A 1 92 ? -12.971 11.566 10.966 1.00 93.00 92 LYS A CA 1
ATOM 746 C C . LYS A 1 92 ? -14.376 11.806 10.412 1.00 93.00 92 LYS A C 1
ATOM 748 O O . LYS A 1 92 ? -15.326 11.192 10.887 1.00 93.00 92 LYS A O 1
ATOM 753 N N . GLU A 1 93 ? -14.512 12.668 9.409 1.00 92.69 93 GLU A N 1
ATOM 754 C CA . GLU A 1 93 ? -15.786 12.942 8.737 1.00 92.69 93 GLU A CA 1
ATOM 755 C C . GLU A 1 93 ? -16.304 11.715 7.981 1.00 92.69 93 GLU A C 1
ATOM 757 O O . GLU A 1 93 ? -17.495 11.407 8.023 1.00 92.69 93 GLU A O 1
ATOM 762 N N . ARG A 1 94 ? -15.411 11.001 7.288 1.00 92.31 94 ARG A N 1
ATOM 763 C CA . ARG A 1 94 ? -15.766 9.835 6.467 1.00 92.31 94 ARG A CA 1
ATOM 764 C C . ARG A 1 94 ? -15.910 8.549 7.264 1.00 92.31 94 ARG A C 1
ATOM 766 O O . ARG A 1 94 ? -16.672 7.672 6.865 1.00 92.31 94 ARG A O 1
ATOM 773 N N . ILE A 1 95 ? -15.206 8.437 8.385 1.00 93.25 95 ILE A N 1
ATOM 774 C CA . ILE A 1 95 ? -15.204 7.257 9.246 1.00 93.25 95 ILE A CA 1
ATOM 775 C C . ILE A 1 95 ? -15.502 7.715 10.682 1.00 93.25 95 ILE A C 1
ATOM 777 O O . ILE A 1 95 ? -14.598 7.759 11.513 1.00 93.25 95 ILE A O 1
ATOM 781 N N . PRO A 1 96 ? -16.767 8.031 11.026 1.00 93.12 96 PRO A N 1
ATOM 782 C CA . PRO A 1 96 ? -17.106 8.576 12.345 1.00 93.12 96 PRO A CA 1
ATOM 783 C C . PRO A 1 96 ? -16.776 7.645 13.521 1.00 93.12 96 PRO A C 1
ATOM 785 O O . PRO A 1 96 ? -16.695 8.089 14.662 1.00 93.12 96 PRO A O 1
ATOM 788 N N . SER A 1 97 ? -16.595 6.346 13.258 1.00 92.19 97 SER A N 1
ATOM 789 C CA . SER A 1 97 ? -16.193 5.350 14.256 1.00 92.19 97 SER A CA 1
ATOM 790 C C . SER A 1 97 ? -14.694 5.349 14.565 1.00 92.19 97 SER A C 1
ATOM 792 O O . SER A 1 97 ? -14.266 4.610 15.453 1.00 92.19 97 SER A O 1
ATOM 794 N N . ILE A 1 98 ? -13.885 6.108 13.821 1.00 93.19 98 ILE A N 1
ATOM 795 C CA . ILE A 1 98 ? -12.436 6.106 13.981 1.00 93.19 98 ILE A CA 1
ATOM 796 C C . ILE A 1 98 ? -12.034 6.895 15.231 1.00 93.19 98 ILE A C 1
ATOM 798 O O . ILE A 1 98 ? -12.493 8.013 15.470 1.00 93.19 98 ILE A O 1
ATOM 802 N N . THR A 1 99 ? -11.161 6.320 16.053 1.00 93.62 99 THR A N 1
ATOM 803 C CA . THR A 1 99 ? -10.653 7.001 17.248 1.00 93.62 99 THR A CA 1
ATOM 804 C C . THR A 1 99 ? -9.441 7.864 16.903 1.00 93.62 99 THR A C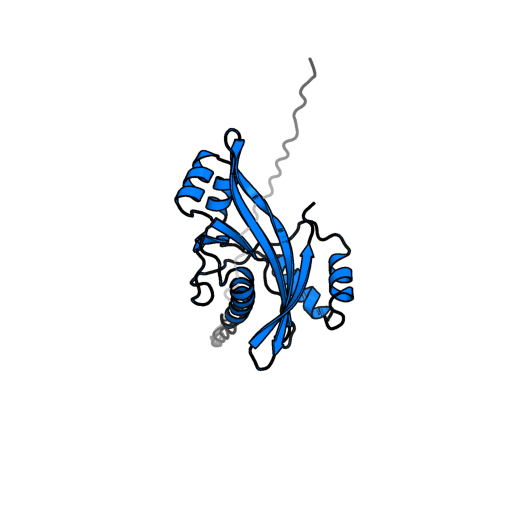 1
ATOM 806 O O . THR A 1 99 ? -8.705 7.590 15.954 1.00 93.62 99 THR A O 1
ATOM 809 N N . THR A 1 100 ? -9.194 8.913 17.694 1.00 91.31 100 THR A N 1
ATOM 810 C CA . THR A 1 100 ? -7.984 9.741 17.537 1.00 91.31 100 THR A CA 1
ATOM 811 C C . THR A 1 100 ? -6.710 8.908 17.706 1.00 91.31 100 THR A C 1
ATOM 813 O O . THR A 1 100 ? -5.804 9.053 16.893 1.00 91.31 100 THR A O 1
ATOM 816 N N . GLU A 1 101 ? -6.692 7.988 18.679 1.00 91.69 101 GLU A N 1
ATOM 817 C CA . GLU A 1 101 ? -5.587 7.046 18.922 1.00 91.69 101 GLU A CA 1
ATOM 818 C C . GLU A 1 101 ? -5.236 6.233 17.668 1.00 91.69 101 GLU A C 1
ATOM 820 O O . GLU A 1 101 ? -4.068 6.068 17.330 1.00 91.69 101 GLU A O 1
ATOM 825 N N . PHE A 1 102 ? -6.248 5.753 16.946 1.00 93.75 102 PHE A N 1
ATO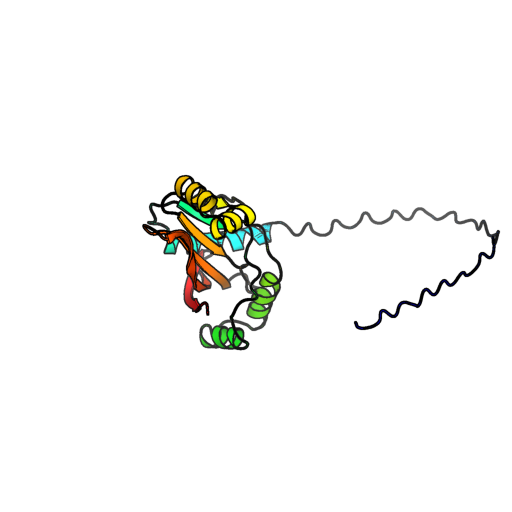M 826 C CA . PHE A 1 102 ? -6.037 4.963 15.741 1.00 93.75 102 PHE A CA 1
ATOM 827 C C . PHE A 1 102 ? -5.444 5.811 14.597 1.00 93.75 102 PHE A C 1
ATOM 829 O O . PHE A 1 102 ? -4.527 5.370 13.902 1.00 93.75 102 PHE A O 1
ATOM 836 N N . ILE A 1 103 ? -5.882 7.066 14.445 1.00 92.25 103 ILE A N 1
ATOM 837 C CA . ILE A 1 103 ? -5.248 8.002 13.501 1.00 92.25 103 ILE A CA 1
ATOM 838 C C . ILE A 1 103 ? -3.793 8.287 13.911 1.00 92.25 103 ILE A C 1
ATOM 840 O O . ILE A 1 103 ? -2.918 8.296 13.049 1.00 92.25 103 ILE A O 1
ATOM 844 N N . ASP A 1 104 ? -3.520 8.479 15.206 1.00 90.69 104 ASP A N 1
ATOM 845 C CA . ASP A 1 104 ? -2.159 8.706 15.714 1.00 90.69 104 ASP A CA 1
ATOM 846 C C . ASP A 1 104 ? -1.223 7.518 15.428 1.00 90.69 104 ASP A C 1
ATOM 848 O O . ASP A 1 104 ? -0.070 7.733 15.041 1.00 90.69 104 ASP A O 1
ATOM 852 N N . ASP A 1 105 ? -1.693 6.271 15.585 1.00 90.69 105 ASP A N 1
ATOM 853 C CA . ASP A 1 105 ? -0.925 5.068 15.221 1.00 90.69 105 ASP A CA 1
ATOM 854 C C . ASP A 1 105 ? -0.630 5.042 13.718 1.00 90.69 105 ASP A C 1
ATOM 856 O O . ASP A 1 105 ? 0.529 4.882 13.324 1.00 90.69 105 ASP A O 1
ATOM 860 N N . PHE A 1 106 ? -1.644 5.280 12.879 1.00 92.88 106 PHE A N 1
ATOM 861 C CA . PHE A 1 106 ? -1.473 5.344 11.428 1.00 92.88 106 PHE A CA 1
ATOM 862 C C . PHE A 1 106 ? -0.426 6.390 11.020 1.00 92.88 106 PHE A C 1
ATOM 864 O O . PHE A 1 106 ? 0.521 6.068 10.295 1.00 92.88 106 PHE A O 1
ATOM 871 N N . GLU A 1 107 ? -0.549 7.624 11.512 1.00 91.19 107 GLU A N 1
ATOM 872 C CA . GLU A 1 107 ? 0.395 8.710 11.227 1.00 91.19 107 GLU A CA 1
ATOM 873 C C . GLU A 1 107 ? 1.799 8.385 11.746 1.00 91.19 107 GLU A C 1
ATOM 875 O O . GLU A 1 107 ? 2.793 8.604 11.054 1.00 91.19 107 GLU A O 1
ATOM 880 N N . THR A 1 108 ? 1.904 7.831 12.955 1.00 90.19 108 THR A N 1
ATOM 881 C CA . THR A 1 108 ? 3.194 7.510 13.575 1.00 90.19 108 THR A CA 1
ATOM 882 C C . THR A 1 108 ? 3.924 6.406 12.825 1.00 90.19 108 THR A C 1
ATOM 884 O O . THR A 1 108 ? 5.119 6.541 12.560 1.00 90.19 108 THR A O 1
ATOM 887 N N . ARG A 1 109 ? 3.225 5.340 12.424 1.00 90.50 109 ARG A N 1
ATOM 888 C CA . ARG A 1 109 ? 3.811 4.248 11.635 1.00 90.50 109 ARG A CA 1
ATOM 889 C C . ARG A 1 109 ? 4.311 4.731 10.284 1.00 90.50 109 ARG A C 1
ATOM 891 O O . ARG A 1 109 ? 5.392 4.338 9.862 1.00 90.50 109 ARG A O 1
ATOM 898 N N . ASN A 1 110 ? 3.566 5.622 9.637 1.00 91.06 110 ASN A N 1
ATOM 899 C CA . ASN A 1 110 ? 3.911 6.136 8.314 1.00 91.06 110 ASN A CA 1
ATOM 900 C C . ASN A 1 110 ? 5.037 7.181 8.306 1.00 91.06 110 ASN A C 1
ATOM 902 O O . ASN A 1 110 ? 5.464 7.594 7.230 1.00 91.06 110 ASN A O 1
ATOM 906 N N . LYS A 1 111 ? 5.592 7.548 9.470 1.00 89.38 111 LYS A N 1
ATOM 907 C CA . LYS A 1 111 ? 6.852 8.310 9.557 1.00 89.38 111 LYS A CA 1
ATOM 908 C C . LYS A 1 111 ? 8.078 7.467 9.202 1.00 89.38 111 LYS A C 1
ATOM 910 O O . LYS A 1 111 ? 9.128 8.030 8.903 1.00 89.38 111 LYS A O 1
ATOM 915 N N . ILE A 1 112 ? 7.972 6.138 9.263 1.00 88.81 112 ILE A N 1
ATOM 916 C CA . ILE A 1 112 ? 9.095 5.219 9.073 1.00 88.81 112 ILE A CA 1
ATOM 917 C C . ILE A 1 112 ? 8.741 4.212 7.980 1.00 88.81 112 ILE A C 1
ATOM 919 O O . ILE A 1 112 ? 7.763 3.472 8.083 1.00 88.81 112 ILE A O 1
ATOM 923 N N . SER A 1 113 ? 9.575 4.168 6.941 1.00 90.19 113 SER A N 1
ATOM 924 C CA . SER A 1 113 ? 9.479 3.156 5.891 1.00 90.19 113 SER A CA 1
ATOM 925 C C . SER A 1 113 ? 9.702 1.750 6.457 1.00 90.19 113 SER A C 1
ATOM 927 O O . SER A 1 113 ? 10.527 1.553 7.351 1.00 90.19 113 SER A O 1
ATOM 929 N N . HIS A 1 114 ? 8.997 0.766 5.916 1.00 90.81 114 HIS A N 1
ATOM 930 C CA . HIS A 1 114 ? 9.154 -0.641 6.237 1.00 90.81 114 HIS A CA 1
ATOM 931 C C . HIS A 1 114 ? 9.302 -1.456 4.968 1.00 90.81 114 HIS A C 1
ATOM 933 O O . HIS A 1 114 ? 8.635 -1.202 3.968 1.00 90.81 114 HIS A O 1
ATOM 939 N N . ARG A 1 115 ? 10.165 -2.462 5.039 1.00 92.06 115 ARG A N 1
ATOM 940 C CA . ARG A 1 115 ? 10.382 -3.388 3.943 1.00 92.06 115 ARG A CA 1
ATOM 941 C C . ARG A 1 115 ? 9.270 -4.434 3.927 1.00 92.06 115 ARG A C 1
ATOM 943 O O . ARG A 1 115 ? 9.130 -5.193 4.879 1.00 92.06 115 ARG A O 1
ATOM 950 N N . ILE A 1 116 ? 8.523 -4.477 2.837 1.00 90.88 116 ILE A N 1
ATOM 951 C CA . ILE A 1 116 ? 7.582 -5.533 2.484 1.00 90.88 116 ILE A CA 1
ATOM 952 C C . ILE A 1 116 ? 8.397 -6.743 2.017 1.00 90.88 116 ILE A C 1
ATOM 954 O O . ILE A 1 116 ? 9.178 -6.658 1.070 1.00 90.88 116 ILE A O 1
ATOM 958 N N . ASP A 1 117 ? 8.228 -7.874 2.691 1.00 88.19 117 ASP A N 1
ATOM 959 C CA . ASP A 1 117 ? 8.837 -9.148 2.325 1.00 88.19 117 ASP A CA 1
ATOM 960 C C . ASP A 1 117 ? 7.874 -10.024 1.501 1.00 88.19 117 ASP A C 1
ATOM 962 O O . ASP A 1 117 ? 6.665 -9.786 1.418 1.00 88.19 117 ASP A O 1
ATOM 966 N N . ASN A 1 118 ? 8.423 -11.048 0.841 1.00 79.88 118 ASN A N 1
ATOM 967 C CA . ASN A 1 118 ? 7.652 -11.955 -0.010 1.00 79.88 118 ASN A CA 1
ATOM 968 C C . ASN A 1 118 ? 6.965 -13.052 0.819 1.00 79.88 118 ASN A C 1
ATOM 970 O O . ASN A 1 118 ? 7.299 -14.236 0.726 1.00 79.88 118 ASN A O 1
ATOM 974 N N . ARG A 1 119 ? 6.026 -12.658 1.680 1.00 81.19 119 ARG A N 1
ATOM 975 C CA . ARG A 1 119 ? 5.148 -13.603 2.380 1.00 81.19 119 ARG A CA 1
ATOM 976 C C . ARG A 1 119 ? 4.127 -14.213 1.430 1.00 81.19 119 ARG A C 1
ATOM 978 O O . ARG A 1 119 ? 3.633 -13.566 0.513 1.00 81.19 119 ARG A O 1
ATOM 985 N N . SER A 1 120 ? 3.729 -15.451 1.724 1.00 70.25 120 SER A N 1
ATOM 986 C CA . SER A 1 120 ? 2.785 -16.235 0.912 1.00 70.25 120 SER A CA 1
ATOM 987 C C . SER A 1 120 ? 1.448 -15.535 0.636 1.00 70.25 120 SER A C 1
ATOM 989 O O . SER A 1 120 ? 0.839 -15.770 -0.406 1.00 70.25 120 SER A O 1
ATOM 991 N N . VAL A 1 121 ? 1.000 -14.640 1.520 1.00 76.50 121 VAL A N 1
ATOM 992 C CA . VAL A 1 121 ? -0.230 -13.851 1.333 1.00 76.50 121 VAL A CA 1
ATOM 993 C C . VAL A 1 121 ? -0.128 -12.800 0.213 1.00 76.50 121 VAL A C 1
ATOM 995 O O . VAL A 1 121 ? -1.155 -12.308 -0.242 1.00 76.50 121 VAL A O 1
ATOM 998 N N . LEU A 1 122 ? 1.083 -12.497 -0.271 1.00 82.25 122 LEU A N 1
ATOM 999 C CA . LEU A 1 122 ? 1.357 -11.638 -1.430 1.00 82.25 122 LEU A CA 1
ATOM 1000 C C . LEU A 1 122 ? 1.832 -12.431 -2.663 1.00 82.25 122 LEU A C 1
ATOM 1002 O O . LEU A 1 122 ? 2.321 -11.838 -3.617 1.00 82.25 122 LEU A O 1
ATOM 1006 N N . SER A 1 123 ? 1.689 -13.761 -2.668 1.00 76.38 123 SER A N 1
ATOM 1007 C CA . SER A 1 123 ? 2.322 -14.678 -3.640 1.00 76.38 123 SER A CA 1
ATOM 1008 C C . SER A 1 123 ? 2.039 -14.419 -5.127 1.00 76.38 123 SER A C 1
ATOM 1010 O O . SER A 1 123 ? 2.799 -14.888 -5.970 1.00 76.38 123 SER A O 1
ATOM 1012 N N . ASN A 1 124 ? 0.994 -13.661 -5.466 1.00 86.06 124 ASN A N 1
ATOM 1013 C CA . ASN A 1 124 ? 0.678 -13.283 -6.849 1.00 86.06 124 ASN A CA 1
ATOM 1014 C C . ASN A 1 124 ? 1.303 -11.943 -7.278 1.00 86.06 124 ASN A C 1
ATOM 1016 O O . ASN A 1 124 ? 1.002 -11.443 -8.361 1.00 86.06 124 ASN A O 1
ATOM 1020 N N . ALA A 1 125 ? 2.144 -11.343 -6.436 1.00 92.62 125 ALA A N 1
ATOM 1021 C CA . ALA A 1 125 ? 2.838 -10.098 -6.712 1.00 92.62 125 ALA A CA 1
ATOM 1022 C C . ALA A 1 125 ? 4.355 -10.303 -6.754 1.00 92.62 125 ALA A C 1
ATOM 1024 O O . ALA A 1 125 ? 4.925 -11.102 -6.014 1.00 92.62 125 ALA A O 1
ATOM 1025 N N . THR A 1 126 ? 5.024 -9.528 -7.603 1.00 94.75 126 THR A N 1
ATOM 1026 C CA . THR A 1 126 ? 6.481 -9.424 -7.613 1.00 94.75 126 THR A CA 1
ATOM 1027 C C . THR A 1 126 ? 6.908 -8.215 -6.800 1.00 94.75 126 THR A C 1
ATOM 1029 O O . THR A 1 126 ? 6.569 -7.085 -7.139 1.00 94.75 126 THR A O 1
ATOM 1032 N N . ILE A 1 127 ? 7.686 -8.440 -5.747 1.00 94.50 127 ILE A N 1
ATOM 1033 C CA . ILE A 1 127 ? 8.277 -7.355 -4.964 1.00 94.50 127 ILE A CA 1
ATOM 1034 C C . ILE A 1 127 ? 9.552 -6.875 -5.663 1.00 94.50 127 ILE A C 1
ATOM 1036 O O . ILE A 1 127 ? 10.412 -7.684 -6.014 1.00 94.50 127 ILE A O 1
ATOM 1040 N N . VAL A 1 128 ? 9.666 -5.566 -5.886 1.00 94.31 128 VAL A N 1
ATOM 1041 C CA . VAL A 1 128 ? 10.795 -4.939 -6.588 1.00 94.31 128 VAL A CA 1
ATOM 1042 C C . VAL A 1 128 ? 11.426 -3.863 -5.718 1.00 94.31 128 VAL A C 1
ATOM 1044 O O . VAL A 1 128 ? 10.725 -3.074 -5.084 1.00 94.31 128 VAL A O 1
ATOM 1047 N N . ASN A 1 129 ? 12.758 -3.804 -5.715 1.00 93.56 129 ASN A N 1
ATOM 1048 C CA . ASN A 1 129 ? 13.490 -2.812 -4.943 1.00 93.56 129 ASN A CA 1
ATOM 1049 C C . ASN A 1 129 ? 13.170 -1.382 -5.412 1.00 93.56 129 ASN A C 1
ATOM 1051 O O . ASN A 1 129 ? 13.082 -1.092 -6.610 1.00 93.56 129 ASN A O 1
ATOM 1055 N N . SER A 1 130 ? 13.061 -0.463 -4.455 1.00 89.25 130 SER A N 1
ATOM 1056 C CA . SER A 1 130 ? 12.830 0.960 -4.700 1.00 89.25 130 SER A CA 1
ATOM 1057 C C . SER A 1 130 ? 13.843 1.593 -5.668 1.00 89.25 130 SER A C 1
ATOM 1059 O O . SER A 1 130 ? 13.488 2.522 -6.394 1.00 89.25 130 SER A O 1
ATOM 1061 N N . SER A 1 131 ? 15.102 1.135 -5.700 1.00 90.12 131 SER A N 1
ATOM 1062 C CA . SER A 1 131 ? 16.130 1.640 -6.622 1.00 90.12 131 SER A CA 1
ATOM 1063 C C . SER A 1 131 ? 15.854 1.271 -8.073 1.00 90.12 131 SER A C 1
ATOM 1065 O O . SER A 1 131 ? 15.979 2.132 -8.942 1.00 90.12 131 SER A O 1
ATOM 1067 N N . ASP A 1 132 ? 15.445 0.028 -8.325 1.00 87.88 132 ASP A N 1
ATOM 1068 C CA . ASP A 1 132 ? 15.180 -0.485 -9.674 1.00 87.88 132 ASP A CA 1
ATOM 1069 C C . ASP A 1 132 ? 14.003 0.266 -10.285 1.00 87.88 132 ASP A C 1
ATOM 1071 O O . ASP A 1 132 ? 14.050 0.739 -11.422 1.00 87.88 132 ASP A O 1
ATOM 1075 N N . LEU A 1 133 ? 12.969 0.464 -9.468 1.00 88.12 133 LEU A N 1
ATOM 1076 C CA . LEU A 1 133 ? 11.796 1.214 -9.862 1.00 88.12 133 LEU A CA 1
ATOM 1077 C C . LEU A 1 133 ? 12.129 2.697 -10.106 1.00 88.12 133 LEU A C 1
ATOM 1079 O O . LEU A 1 133 ? 11.758 3.248 -11.139 1.00 88.12 133 LEU A O 1
ATOM 1083 N N . LYS A 1 134 ? 12.902 3.346 -9.219 1.00 88.00 134 LYS A N 1
ATOM 1084 C CA . LYS A 1 134 ? 13.376 4.734 -9.415 1.00 88.00 134 LYS A CA 1
ATOM 1085 C C . LYS A 1 134 ? 14.231 4.900 -10.670 1.00 88.00 134 LYS A C 1
ATOM 1087 O O . LYS A 1 134 ? 14.148 5.949 -11.308 1.00 88.00 134 LYS A O 1
ATOM 1092 N N . ALA A 1 135 ? 15.051 3.910 -11.013 1.00 88.12 135 ALA A N 1
ATOM 1093 C CA . ALA A 1 135 ? 15.840 3.930 -12.238 1.00 88.12 135 ALA A CA 1
ATOM 1094 C C . ALA A 1 135 ? 14.928 3.877 -13.475 1.00 88.12 135 ALA A C 1
ATOM 1096 O O . ALA A 1 135 ? 15.098 4.692 -14.382 1.00 88.12 135 ALA A O 1
ATOM 1097 N N . ALA A 1 136 ? 13.890 3.031 -13.457 1.00 87.19 136 ALA A N 1
ATOM 1098 C CA . ALA A 1 136 ? 12.883 2.968 -14.518 1.00 87.19 136 ALA A CA 1
ATOM 1099 C C . ALA A 1 136 ? 12.110 4.290 -14.711 1.00 87.19 136 ALA A C 1
ATOM 1101 O O . ALA A 1 136 ? 11.717 4.611 -15.825 1.00 87.19 136 ALA A O 1
ATOM 1102 N N . TYR A 1 137 ? 11.934 5.112 -13.668 1.00 84.25 137 TYR A N 1
ATOM 1103 C CA . TYR A 1 137 ? 11.330 6.449 -13.812 1.00 84.25 137 TYR A CA 1
ATOM 1104 C C . TYR A 1 137 ? 12.220 7.470 -14.541 1.00 84.25 137 TYR A C 1
ATOM 1106 O O . TYR A 1 137 ? 11.708 8.475 -15.036 1.00 84.25 137 TYR A O 1
ATOM 1114 N N . ARG A 1 138 ? 13.544 7.285 -14.538 1.00 86.31 138 ARG A N 1
ATOM 1115 C CA . ARG A 1 138 ? 14.513 8.315 -14.961 1.00 86.31 138 ARG A CA 1
ATOM 1116 C C . ARG A 1 138 ? 15.177 8.019 -16.295 1.00 86.31 138 ARG A C 1
ATOM 1118 O O . ARG A 1 138 ? 15.580 8.956 -16.976 1.00 86.31 138 ARG A O 1
ATOM 1125 N N . ASP A 1 139 ? 15.306 6.745 -16.641 1.00 89.69 139 ASP A N 1
ATOM 1126 C CA . ASP A 1 139 ? 16.025 6.291 -17.824 1.00 89.69 139 ASP A CA 1
ATOM 1127 C C . ASP A 1 139 ? 15.099 5.479 -18.735 1.00 89.69 139 ASP A C 1
ATOM 1129 O O . ASP A 1 139 ? 14.499 4.486 -18.323 1.00 89.69 139 ASP A O 1
ATOM 1133 N N . GLU A 1 140 ? 14.986 5.904 -19.994 1.00 88.50 140 GLU A N 1
ATOM 1134 C CA . GLU A 1 140 ? 14.102 5.273 -20.976 1.00 88.50 140 GLU A CA 1
ATOM 1135 C C . GLU A 1 140 ? 14.497 3.819 -21.277 1.00 88.50 140 GLU A C 1
ATOM 1137 O O . GLU A 1 140 ? 13.626 2.969 -21.467 1.00 88.50 140 GLU A O 1
ATOM 1142 N N . ASN A 1 141 ? 15.795 3.508 -21.318 1.00 90.50 141 ASN A N 1
ATOM 1143 C CA . ASN A 1 141 ? 16.273 2.154 -21.581 1.00 90.50 141 ASN A CA 1
ATOM 1144 C C . ASN A 1 141 ? 16.007 1.246 -20.382 1.00 90.50 141 ASN A C 1
ATOM 1146 O O . ASN A 1 141 ? 15.563 0.115 -20.574 1.00 90.50 141 ASN A O 1
ATOM 1150 N N . VAL A 1 142 ? 16.210 1.741 -19.158 1.00 89.38 142 VAL A N 1
ATOM 1151 C CA . VAL A 1 142 ? 15.854 0.997 -17.939 1.00 89.38 142 VAL A CA 1
ATOM 1152 C C . VAL A 1 142 ? 14.344 0.787 -17.861 1.00 89.38 142 VAL A C 1
ATOM 1154 O O . VAL A 1 142 ? 13.903 -0.309 -17.534 1.00 89.38 142 VAL A O 1
ATOM 1157 N N . CYS A 1 143 ? 13.541 1.785 -18.232 1.00 90.00 143 CYS A N 1
ATOM 1158 C CA . CYS A 1 143 ? 12.090 1.639 -18.322 1.00 90.00 143 CYS A CA 1
ATOM 1159 C C . CYS A 1 143 ? 11.689 0.551 -19.328 1.00 90.00 143 CYS A C 1
ATOM 1161 O O . CYS A 1 143 ? 10.891 -0.321 -18.997 1.00 90.00 143 CYS A O 1
ATOM 1163 N N . LYS A 1 144 ? 12.286 0.533 -20.529 1.00 90.94 144 LYS A N 1
ATOM 1164 C CA . LYS A 1 144 ? 12.046 -0.528 -21.526 1.00 90.94 144 LYS A CA 1
ATOM 1165 C C . LYS A 1 144 ? 12.451 -1.907 -21.008 1.00 90.94 144 LYS A C 1
ATOM 1167 O O . LYS A 1 144 ? 11.747 -2.879 -21.253 1.00 90.94 144 LYS A O 1
ATOM 1172 N N . GLN A 1 145 ? 13.569 -2.005 -20.287 1.00 92.19 145 GLN A N 1
ATOM 1173 C CA . GLN A 1 145 ? 13.988 -3.254 -19.646 1.00 92.19 145 GLN A CA 1
ATOM 1174 C C . GLN A 1 145 ? 13.009 -3.681 -18.548 1.00 92.19 145 GLN A C 1
ATOM 1176 O O . GLN A 1 145 ? 12.709 -4.866 -18.429 1.00 92.19 145 GLN A O 1
ATOM 1181 N N . PHE A 1 146 ? 12.489 -2.728 -17.774 1.00 92.44 146 PHE A N 1
ATOM 1182 C CA . PHE A 1 146 ? 11.472 -2.976 -16.760 1.00 92.44 146 PHE A CA 1
ATOM 1183 C C . PHE A 1 146 ? 10.171 -3.485 -17.393 1.00 92.44 146 PHE A C 1
ATOM 1185 O O . PHE A 1 146 ? 9.666 -4.511 -16.955 1.00 92.44 146 PHE A O 1
ATOM 1192 N N . ASP A 1 147 ? 9.669 -2.830 -18.444 1.00 91.44 147 ASP A N 1
ATOM 1193 C CA . ASP A 1 147 ? 8.464 -3.243 -19.182 1.00 91.44 147 ASP A CA 1
ATOM 1194 C C . ASP A 1 147 ? 8.641 -4.623 -19.833 1.00 91.44 147 ASP A C 1
ATOM 1196 O O . ASP A 1 147 ? 7.771 -5.482 -19.735 1.00 91.44 147 ASP A O 1
ATOM 1200 N N . ALA A 1 148 ? 9.814 -4.897 -20.413 1.00 92.50 148 ALA A N 1
ATOM 1201 C CA . ALA A 1 148 ? 10.127 -6.214 -20.965 1.00 92.50 148 ALA A CA 1
ATOM 1202 C C . ALA A 1 148 ? 10.185 -7.312 -19.887 1.00 92.50 148 ALA A C 1
ATOM 1204 O O . ALA A 1 148 ? 9.774 -8.445 -20.134 1.00 92.50 148 ALA A O 1
ATOM 1205 N N . LYS A 1 149 ? 10.702 -6.992 -18.693 1.00 94.06 149 LYS A N 1
ATOM 1206 C CA . LYS A 1 149 ? 10.781 -7.920 -17.555 1.00 94.06 149 LYS A CA 1
ATOM 1207 C C . LYS A 1 149 ? 9.419 -8.137 -16.888 1.00 94.06 149 LYS A C 1
ATOM 1209 O O . LYS A 1 149 ? 9.143 -9.239 -16.422 1.00 94.06 149 LYS A O 1
ATOM 1214 N N . TYR A 1 150 ? 8.591 -7.099 -16.842 1.00 93.12 150 TYR A N 1
ATOM 1215 C CA . TYR A 1 150 ? 7.282 -7.074 -16.197 1.00 93.12 150 TYR A CA 1
ATOM 1216 C C . TYR A 1 150 ? 6.226 -6.564 -17.190 1.00 93.12 150 TYR A C 1
ATOM 1218 O O . TYR A 1 150 ? 5.736 -5.441 -17.055 1.00 93.12 150 TYR A O 1
ATOM 1226 N N . PRO A 1 151 ? 5.867 -7.366 -18.207 1.00 91.06 151 PRO A N 1
ATOM 1227 C CA . PRO A 1 151 ? 4.936 -6.930 -19.236 1.00 91.06 151 PRO A CA 1
ATOM 1228 C C . PRO A 1 151 ? 3.563 -6.662 -18.629 1.00 91.06 151 PRO A C 1
ATOM 1230 O O . PRO A 1 151 ? 3.065 -7.454 -17.818 1.00 91.06 151 PRO A O 1
ATOM 1233 N N . LEU A 1 152 ? 2.950 -5.551 -19.050 1.00 90.50 152 LEU A N 1
ATOM 1234 C CA . LEU A 1 152 ? 1.683 -5.072 -18.494 1.00 90.50 152 LEU A CA 1
ATOM 1235 C C . LEU A 1 152 ? 1.778 -4.993 -16.964 1.00 90.50 152 LEU A C 1
ATOM 1237 O O . LEU A 1 152 ? 0.975 -5.598 -16.259 1.00 90.50 152 LEU A O 1
ATOM 1241 N N . ALA A 1 153 ? 2.823 -4.350 -16.442 1.00 92.69 153 ALA A N 1
ATOM 1242 C CA . ALA A 1 153 ? 2.970 -4.199 -15.005 1.00 92.69 153 ALA A CA 1
ATOM 1243 C C . ALA A 1 153 ? 1.947 -3.205 -14.449 1.00 92.69 153 ALA A C 1
ATOM 1245 O O . ALA A 1 153 ? 1.901 -2.045 -14.869 1.00 92.69 153 ALA A O 1
ATOM 1246 N N . GLN A 1 154 ? 1.216 -3.634 -13.423 1.00 93.81 154 GLN A N 1
ATOM 1247 C CA . GLN A 1 154 ? 0.556 -2.725 -12.499 1.00 93.81 154 GLN A CA 1
ATOM 1248 C C . GLN A 1 154 ? 1.440 -2.568 -11.270 1.00 93.81 154 GLN A C 1
ATOM 1250 O O . GLN A 1 154 ? 1.714 -3.540 -10.571 1.00 93.81 154 GLN A O 1
ATOM 1255 N N . ILE A 1 155 ? 1.886 -1.347 -11.006 1.00 94.56 155 ILE A N 1
ATOM 1256 C CA . ILE A 1 155 ? 2.779 -1.046 -9.892 1.00 94.56 155 ILE A CA 1
ATOM 1257 C C . ILE A 1 155 ? 1.948 -0.526 -8.726 1.00 94.56 155 ILE A C 1
ATOM 1259 O O . ILE A 1 155 ? 1.124 0.370 -8.901 1.00 94.56 155 ILE A O 1
ATOM 1263 N N . VAL A 1 156 ? 2.168 -1.079 -7.539 1.00 94.38 156 VAL A N 1
ATOM 1264 C CA . VAL A 1 156 ? 1.441 -0.742 -6.317 1.00 94.38 156 VAL A CA 1
ATOM 1265 C C . VAL A 1 156 ? 2.420 -0.281 -5.246 1.00 94.38 156 VAL A C 1
ATOM 1267 O O . VAL A 1 156 ? 3.434 -0.926 -4.971 1.00 94.38 156 VAL A O 1
ATOM 1270 N N . PHE A 1 157 ? 2.089 0.844 -4.622 1.00 93.56 157 PHE A N 1
ATOM 1271 C CA . PHE A 1 157 ? 2.818 1.412 -3.495 1.00 93.56 157 PHE A CA 1
ATOM 1272 C C . PHE A 1 157 ? 1.902 1.401 -2.283 1.00 93.56 157 PHE A C 1
ATOM 1274 O O . PHE A 1 157 ? 0.816 1.979 -2.331 1.00 93.56 157 PHE A O 1
ATOM 1281 N N . PHE A 1 158 ? 2.352 0.780 -1.199 1.00 95.00 158 PHE A N 1
ATOM 1282 C CA . PHE A 1 158 ? 1.637 0.783 0.071 1.00 95.00 158 PHE A CA 1
ATOM 1283 C C . PHE A 1 158 ? 2.266 1.773 1.047 1.00 95.00 158 PHE A C 1
ATOM 1285 O O . PHE A 1 158 ? 3.488 1.925 1.110 1.00 95.00 158 PHE A O 1
ATOM 1292 N N . SER A 1 159 ? 1.422 2.430 1.830 1.00 94.50 159 SER A N 1
ATOM 1293 C CA . SER A 1 159 ? 1.798 2.982 3.128 1.00 94.50 159 SER A CA 1
ATOM 1294 C C . SER A 1 159 ? 1.799 1.863 4.172 1.00 94.50 159 SER A C 1
ATOM 1296 O O . SER A 1 159 ? 1.224 0.807 3.932 1.00 94.50 159 SER A O 1
ATOM 1298 N N . ARG A 1 160 ? 2.335 2.115 5.370 1.00 94.31 160 ARG A N 1
ATOM 1299 C CA . ARG A 1 160 ? 2.099 1.242 6.531 1.00 94.31 160 ARG A CA 1
ATOM 1300 C C . ARG A 1 160 ? 0.614 1.181 6.867 1.00 94.31 160 ARG A C 1
ATOM 1302 O O . ARG A 1 160 ? -0.090 2.189 6.730 1.00 94.31 160 ARG A O 1
ATOM 1309 N N . VAL A 1 161 ? 0.180 0.043 7.404 1.00 94.75 161 VAL A N 1
ATOM 1310 C CA . VAL A 1 161 ? -1.157 -0.125 7.987 1.00 94.75 161 VAL A CA 1
ATOM 1311 C C . VAL A 1 161 ? -1.169 0.408 9.416 1.00 94.75 161 VAL A C 1
ATOM 1313 O O . VAL A 1 161 ? -0.406 -0.050 10.273 1.00 94.75 161 VAL A O 1
ATOM 1316 N N . GLY A 1 162 ? -2.057 1.367 9.669 1.00 94.12 162 GLY A N 1
ATOM 1317 C CA . GLY A 1 162 ? -2.494 1.703 11.017 1.00 94.12 162 GLY A CA 1
ATOM 1318 C C . GLY A 1 162 ? -3.496 0.661 11.488 1.00 94.12 162 GLY A C 1
ATOM 1319 O O . GLY A 1 162 ? -4.341 0.224 10.699 1.00 94.12 162 GLY A O 1
ATOM 1320 N N . LEU A 1 163 ? -3.440 0.299 12.765 1.00 94.06 163 LEU A N 1
ATOM 1321 C CA . LEU A 1 163 ? -4.396 -0.611 13.399 1.00 94.06 163 LEU A CA 1
ATOM 1322 C C . LEU A 1 163 ? -4.944 0.037 14.667 1.00 94.06 163 LEU A C 1
ATOM 1324 O O . LEU A 1 163 ? -4.199 0.678 15.408 1.00 94.06 163 LEU A O 1
ATOM 1328 N N . ASP A 1 164 ? -6.229 -0.156 1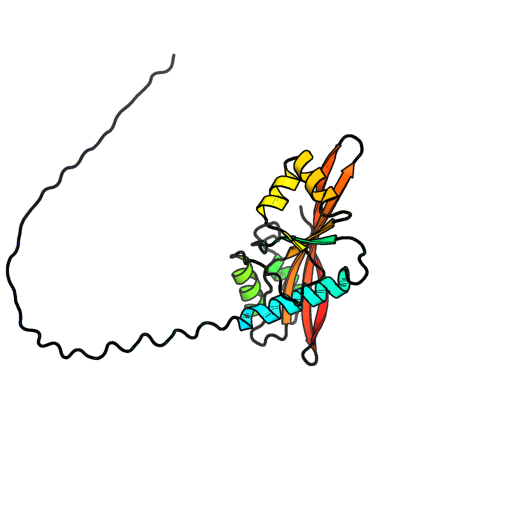4.949 1.00 95.06 164 ASP A N 1
ATOM 1329 C CA . ASP A 1 164 ? -6.754 0.216 16.261 1.00 95.06 164 ASP A CA 1
ATOM 1330 C C . ASP A 1 164 ? -6.204 -0.717 17.357 1.00 95.06 164 ASP A C 1
ATOM 1332 O O . ASP A 1 164 ? -5.679 -1.804 17.093 1.00 95.06 164 ASP A O 1
ATOM 1336 N N . SER A 1 165 ? -6.327 -0.305 18.620 1.00 92.75 165 SER A N 1
ATOM 1337 C CA . SER A 1 165 ? -5.789 -1.061 19.761 1.00 92.75 165 SER A CA 1
ATOM 1338 C C . SER A 1 165 ? -6.384 -2.470 19.895 1.00 92.75 165 SER A C 1
ATOM 1340 O O . SER A 1 165 ? -5.727 -3.371 20.420 1.00 92.75 165 SER A O 1
ATOM 1342 N N . LYS A 1 166 ? -7.596 -2.686 19.366 1.00 94.12 166 LYS A N 1
ATOM 1343 C CA . LYS A 1 166 ? -8.276 -3.989 19.321 1.00 94.12 166 LYS A CA 1
ATOM 1344 C C . LYS A 1 166 ? -7.930 -4.832 18.092 1.00 94.12 166 LYS A C 1
ATOM 1346 O O . LYS A 1 166 ? -8.256 -6.018 18.078 1.00 94.12 166 LYS A O 1
ATOM 1351 N N . ARG A 1 167 ? -7.259 -4.264 17.083 1.00 93.44 167 ARG A N 1
ATOM 1352 C CA . ARG A 1 167 ? -6.972 -4.901 15.782 1.00 93.44 167 ARG A CA 1
ATOM 1353 C C . ARG A 1 167 ? -8.243 -5.376 15.071 1.00 93.44 167 ARG A C 1
ATOM 1355 O O . ARG A 1 167 ? -8.264 -6.424 14.418 1.00 93.44 167 ARG A O 1
ATOM 1362 N N . GLU A 1 168 ? -9.311 -4.607 15.216 1.00 95.69 168 GLU A N 1
ATOM 1363 C CA . GLU A 1 168 ? -10.604 -4.801 14.559 1.00 95.69 168 GLU A CA 1
ATOM 1364 C C . GLU A 1 168 ? -10.808 -3.807 13.416 1.00 95.69 168 GLU A C 1
ATOM 1366 O O . GLU A 1 168 ? -11.682 -4.013 12.576 1.00 95.69 168 GLU A O 1
ATOM 1371 N N . GLN A 1 169 ? -9.987 -2.758 13.347 1.00 96.75 169 GLN A N 1
ATOM 1372 C CA . GLN A 1 169 ? -10.004 -1.753 12.295 1.00 96.75 169 GLN A CA 1
ATOM 1373 C C . GLN A 1 169 ? -8.599 -1.556 11.724 1.00 96.75 169 GLN A C 1
ATOM 1375 O O . GLN A 1 169 ? -7.604 -1.623 12.44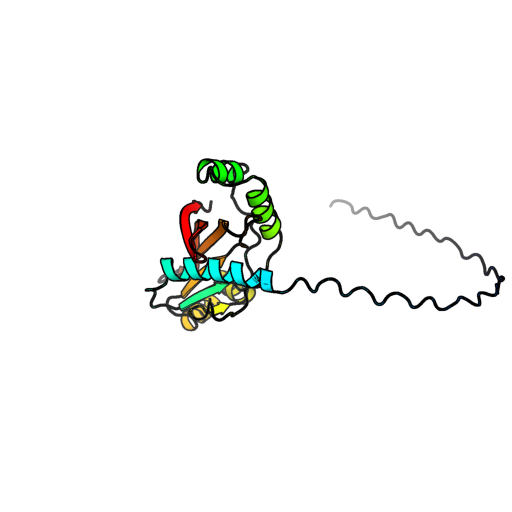6 1.00 96.75 169 GLN A O 1
ATOM 1380 N N . ALA A 1 170 ? -8.525 -1.313 10.418 1.00 97.00 170 ALA A N 1
ATOM 1381 C CA . ALA A 1 170 ? -7.279 -1.042 9.716 1.00 97.00 170 ALA A CA 1
ATOM 1382 C C . ALA A 1 170 ? -7.466 0.095 8.715 1.00 97.00 170 ALA A C 1
ATOM 1384 O O . ALA A 1 170 ? -8.506 0.200 8.063 1.00 97.00 170 ALA A O 1
ATOM 1385 N N . ILE A 1 171 ? -6.453 0.947 8.592 1.00 96.00 171 ILE A N 1
ATOM 1386 C CA . ILE A 1 171 ? -6.419 2.004 7.587 1.00 96.00 171 ILE A CA 1
ATOM 1387 C C . ILE A 1 171 ? -5.035 2.051 6.961 1.00 96.00 171 ILE A C 1
ATOM 1389 O O . ILE A 1 171 ? -4.019 1.955 7.652 1.00 96.00 171 ILE A O 1
ATOM 1393 N N . PHE A 1 172 ? -4.994 2.177 5.644 1.00 95.44 172 PHE A N 1
ATOM 1394 C CA . PHE A 1 172 ? -3.755 2.409 4.921 1.00 95.44 172 PHE A CA 1
ATOM 1395 C C . PHE A 1 172 ? -4.019 3.179 3.639 1.00 95.44 172 PHE A C 1
ATOM 1397 O O . PHE A 1 172 ? -5.153 3.277 3.168 1.00 95.44 172 PHE A O 1
ATOM 1404 N N . HIS A 1 173 ? -2.958 3.731 3.075 1.00 93.56 173 HIS A N 1
ATOM 1405 C CA . HIS A 1 173 ? -2.978 4.336 1.762 1.00 93.56 173 HIS A CA 1
ATOM 1406 C C . HIS A 1 173 ? -2.334 3.393 0.748 1.00 93.56 173 HIS A C 1
ATOM 1408 O O . HIS A 1 173 ? -1.310 2.761 1.016 1.00 93.56 173 HIS A O 1
ATOM 1414 N N . VAL A 1 174 ? -2.939 3.313 -0.429 1.00 93.81 174 VAL A N 1
ATOM 1415 C CA . VAL A 1 174 ? -2.386 2.641 -1.594 1.00 93.81 174 VAL A CA 1
ATOM 1416 C C . VAL A 1 174 ? -2.420 3.540 -2.817 1.00 93.81 174 VAL A C 1
ATOM 1418 O O . VAL A 1 174 ? -3.385 4.263 -3.072 1.00 93.81 174 VAL A O 1
ATOM 1421 N N . ARG A 1 175 ? -1.364 3.467 -3.618 1.00 91.62 175 ARG A N 1
ATOM 1422 C CA . ARG A 1 175 ? -1.285 4.140 -4.908 1.00 91.62 175 ARG A CA 1
ATOM 1423 C C . ARG A 1 175 ? -0.965 3.141 -5.993 1.00 91.62 175 ARG A C 1
ATOM 1425 O O . ARG A 1 175 ? -0.105 2.281 -5.824 1.00 91.62 175 ARG A O 1
ATOM 1432 N N . ASP A 1 176 ? -1.619 3.346 -7.121 1.00 91.06 176 ASP A N 1
ATOM 1433 C CA . ASP A 1 176 ? -1.396 2.580 -8.329 1.00 91.06 176 ASP A CA 1
ATOM 1434 C C . ASP A 1 176 ? -0.525 3.421 -9.286 1.00 91.06 176 ASP A C 1
ATOM 1436 O O . ASP A 1 176 ? -0.647 4.645 -9.343 1.00 91.06 176 ASP A O 1
ATOM 1440 N N . ALA A 1 177 ? 0.379 2.796 -10.032 1.00 88.94 177 ALA A N 1
ATOM 1441 C CA . ALA A 1 177 ? 1.089 3.383 -11.167 1.00 88.94 177 ALA A CA 1
ATOM 1442 C C . ALA A 1 177 ? 1.183 2.356 -12.289 1.00 88.94 177 ALA A C 1
ATOM 1444 O O . ALA A 1 177 ? 1.114 1.152 -12.053 1.00 88.94 177 ALA A O 1
ATOM 1445 N N . PHE A 1 178 ? 1.358 2.831 -13.511 1.00 86.31 178 PHE A N 1
ATOM 1446 C CA . PHE A 1 178 ? 1.489 1.971 -14.678 1.00 86.31 178 PHE A CA 1
ATOM 1447 C C . PHE A 1 178 ? 2.670 2.423 -15.523 1.00 86.31 178 PHE A C 1
ATOM 1449 O O . PHE A 1 178 ? 3.040 3.601 -15.542 1.00 86.31 178 PHE A O 1
ATOM 1456 N N . VAL A 1 179 ? 3.273 1.456 -16.204 1.00 82.75 179 VAL A N 1
ATOM 1457 C CA . VAL A 1 179 ? 4.281 1.710 -17.228 1.00 82.75 179 VAL A CA 1
ATOM 1458 C C . VAL A 1 179 ? 3.561 1.825 -18.559 1.00 82.75 179 VAL A C 1
ATOM 1460 O O . VAL A 1 179 ? 2.696 1.007 -18.869 1.00 82.75 179 VAL A O 1
ATOM 1463 N N . TYR A 1 180 ? 3.899 2.829 -19.356 1.00 79.88 180 TYR A N 1
ATOM 1464 C CA . TYR A 1 180 ? 3.466 2.870 -20.745 1.00 79.88 180 TYR A CA 1
ATOM 1465 C C . TYR A 1 180 ? 4.580 3.365 -21.652 1.00 79.88 180 TYR A C 1
ATOM 1467 O O . TYR A 1 180 ? 5.417 4.196 -21.291 1.00 79.88 180 TYR A O 1
ATOM 1475 N N . THR A 1 181 ? 4.540 2.860 -22.878 1.00 75.81 181 THR A N 1
ATOM 1476 C CA . THR A 1 181 ? 5.413 3.285 -23.963 1.00 75.81 181 THR A CA 1
ATOM 1477 C C . THR A 1 181 ? 4.557 4.002 -24.992 1.00 75.81 181 THR A C 1
ATOM 1479 O O . THR A 1 181 ? 3.700 3.392 -25.627 1.00 75.81 181 THR A O 1
ATOM 1482 N N . PHE A 1 182 ? 4.766 5.308 -25.155 1.00 74.50 182 PHE A N 1
ATOM 1483 C CA . PHE A 1 182 ? 4.081 6.077 -26.193 1.00 74.50 182 PHE A CA 1
ATOM 1484 C C . PHE A 1 182 ? 4.996 6.200 -27.410 1.00 74.50 182 PHE A C 1
ATOM 1486 O O . PHE A 1 182 ? 6.166 6.577 -27.273 1.00 74.50 182 PHE A O 1
ATOM 1493 N N . SER A 1 183 ? 4.476 5.921 -28.608 1.00 65.12 183 SER A N 1
ATOM 1494 C CA . SER A 1 183 ? 5.219 6.099 -29.858 1.00 65.12 183 SER A CA 1
ATOM 1495 C C . SER A 1 183 ? 5.778 7.526 -29.933 1.00 65.12 183 SER A C 1
ATOM 1497 O O . SER A 1 183 ? 5.029 8.498 -29.991 1.00 65.12 183 SER A O 1
ATOM 1499 N N . GLY A 1 184 ? 7.105 7.654 -29.869 1.00 70.06 184 GLY A N 1
ATOM 1500 C CA . GLY A 1 184 ? 7.807 8.938 -29.935 1.00 70.06 184 GLY A CA 1
ATOM 1501 C C . GLY A 1 184 ? 7.973 9.715 -28.619 1.00 70.06 184 GLY A C 1
ATOM 1502 O O . GLY A 1 184 ? 8.549 10.797 -28.664 1.00 70.06 184 GLY A O 1
ATOM 1503 N N . ARG A 1 185 ? 7.522 9.215 -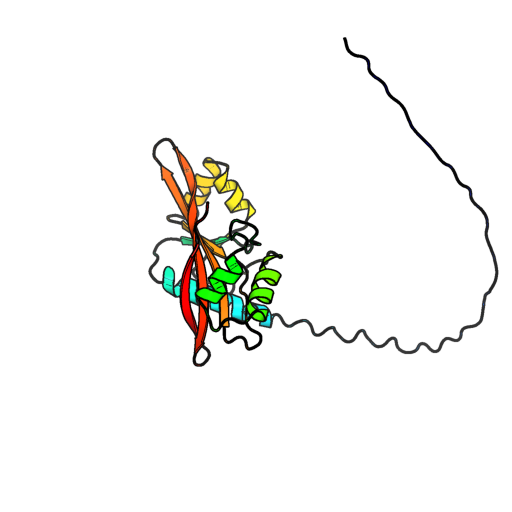27.452 1.00 69.69 185 ARG A N 1
ATOM 1504 C CA . ARG A 1 185 ? 7.773 9.873 -26.138 1.00 69.69 185 ARG A CA 1
ATOM 1505 C C . ARG A 1 185 ? 8.545 9.022 -25.123 1.00 69.69 185 ARG A C 1
ATOM 1507 O O . ARG A 1 185 ? 8.726 9.454 -23.979 1.00 69.69 185 ARG A O 1
ATOM 1514 N N . GLY A 1 186 ? 9.013 7.856 -25.561 1.00 77.69 186 GLY A N 1
ATOM 1515 C CA . GLY A 1 186 ? 9.754 6.904 -24.742 1.00 77.69 186 GLY A CA 1
ATOM 1516 C C . GLY A 1 186 ? 8.869 6.124 -23.770 1.00 77.69 186 GLY A C 1
ATOM 1517 O O . GLY A 1 186 ? 7.650 6.305 -23.719 1.00 77.69 186 GLY A O 1
ATOM 1518 N N . CYS A 1 187 ? 9.499 5.221 -23.024 1.00 81.75 187 CYS A N 1
ATOM 1519 C CA . CYS A 1 187 ? 8.884 4.505 -21.912 1.00 81.75 187 CYS A CA 1
ATOM 1520 C C . CYS A 1 187 ? 8.880 5.402 -20.671 1.00 81.75 187 CYS A C 1
ATOM 1522 O O . CYS A 1 187 ? 9.897 6.029 -20.356 1.00 81.75 187 CYS A O 1
ATOM 1524 N N . ARG A 1 188 ? 7.740 5.476 -19.978 1.00 82.06 188 ARG A N 1
ATOM 1525 C CA . ARG A 1 188 ? 7.589 6.214 -18.721 1.00 82.06 188 ARG A CA 1
ATOM 1526 C C . ARG A 1 188 ? 6.744 5.421 -17.738 1.00 82.06 188 ARG A C 1
ATOM 1528 O O . ARG A 1 188 ? 5.830 4.697 -18.125 1.00 82.06 188 ARG A O 1
ATOM 1535 N N . VAL A 1 189 ? 7.030 5.617 -16.458 1.00 83.19 189 VAL A N 1
ATOM 1536 C CA . VAL A 1 189 ? 6.163 5.165 -15.373 1.00 83.19 189 VAL A CA 1
ATOM 1537 C C . VAL A 1 189 ? 5.375 6.375 -14.884 1.00 83.19 189 VAL A C 1
ATOM 1539 O O . VAL A 1 189 ? 5.966 7.399 -14.533 1.00 83.19 189 VAL A O 1
ATOM 1542 N N . GLU A 1 190 ? 4.049 6.289 -14.877 1.00 81.56 190 GLU A N 1
ATOM 1543 C CA . GLU A 1 190 ? 3.185 7.400 -14.478 1.00 81.56 190 GLU A CA 1
ATOM 1544 C C . GLU A 1 190 ? 2.437 7.113 -13.191 1.00 81.56 190 GLU A C 1
ATOM 1546 O O . GLU A 1 190 ? 1.935 6.021 -12.932 1.00 81.56 190 GLU A O 1
ATOM 1551 N N . ALA A 1 191 ? 2.388 8.161 -12.379 1.00 80.19 191 ALA A N 1
ATOM 1552 C CA . ALA A 1 191 ? 1.571 8.259 -11.198 1.00 80.19 191 ALA A CA 1
ATOM 1553 C C . ALA A 1 191 ? 0.091 8.019 -11.523 1.00 80.19 191 ALA A C 1
ATOM 1555 O O . ALA A 1 191 ? -0.552 8.887 -12.100 1.00 80.19 191 ALA A O 1
ATOM 1556 N N . GLY A 1 192 ? -0.474 6.894 -11.096 1.00 81.12 192 GLY A N 1
ATOM 1557 C CA . GLY A 1 192 ? -1.924 6.757 -11.028 1.00 81.12 192 GLY A CA 1
ATOM 1558 C C . GLY A 1 192 ? -2.498 7.442 -9.786 1.00 81.12 192 GLY A C 1
ATOM 1559 O O . GLY A 1 192 ? -1.797 8.114 -9.022 1.00 81.12 192 GLY A O 1
ATOM 1560 N N . SER A 1 193 ? -3.797 7.245 -9.572 1.00 84.31 193 SER A N 1
ATOM 1561 C CA . SER A 1 193 ? -4.514 7.748 -8.399 1.00 84.31 193 SER A CA 1
ATOM 1562 C C . SER A 1 193 ? -4.085 7.049 -7.107 1.00 84.31 193 SER A C 1
ATOM 1564 O O . SER A 1 193 ? -3.783 5.854 -7.105 1.00 84.31 193 SER A O 1
ATOM 1566 N N . GLY A 1 194 ? -4.146 7.781 -5.995 1.00 89.31 194 GLY A N 1
ATOM 1567 C CA . GLY A 1 194 ? -4.049 7.223 -4.650 1.00 89.31 194 GLY A CA 1
ATOM 1568 C C . GLY A 1 194 ? -5.420 6.966 -4.021 1.00 89.31 194 GLY A C 1
ATOM 1569 O O . GLY A 1 194 ? -6.413 7.588 -4.410 1.00 89.31 194 GLY A O 1
ATOM 1570 N N . LYS A 1 195 ? -5.486 6.069 -3.038 1.00 92.62 195 LYS A N 1
ATOM 1571 C CA . LYS A 1 195 ? -6.693 5.756 -2.270 1.00 92.62 195 LYS A CA 1
ATOM 1572 C C . LYS A 1 195 ? -6.329 5.507 -0.809 1.00 92.62 195 LYS A C 1
ATOM 1574 O O . LYS A 1 195 ? -5.415 4.746 -0.517 1.00 92.62 195 LYS A O 1
ATOM 1579 N N . MET A 1 196 ? -7.103 6.081 0.102 1.00 93.56 196 MET A N 1
ATOM 1580 C CA . MET A 1 196 ? -7.171 5.630 1.488 1.00 93.56 196 MET A CA 1
ATOM 1581 C C . MET A 1 196 ? -8.172 4.479 1.578 1.00 93.56 196 MET A C 1
ATOM 1583 O O . MET A 1 196 ? -9.307 4.603 1.113 1.00 93.56 196 MET A O 1
ATOM 1587 N N . VAL A 1 197 ? -7.761 3.366 2.171 1.00 96.19 197 VAL A N 1
ATOM 1588 C CA . VAL A 1 197 ? -8.568 2.154 2.318 1.00 96.19 197 VAL A CA 1
ATOM 1589 C C . VAL A 1 197 ? -8.795 1.909 3.799 1.00 96.19 197 VAL A C 1
ATOM 1591 O O . VAL A 1 197 ? -7.840 1.805 4.568 1.00 96.19 197 VAL A O 1
ATOM 1594 N N . PHE A 1 198 ? -10.061 1.810 4.191 1.00 97.25 198 PHE A N 1
ATOM 1595 C CA . PHE A 1 198 ? -10.471 1.491 5.552 1.00 97.25 198 PHE A CA 1
ATOM 1596 C C . PHE A 1 198 ? -11.143 0.124 5.592 1.00 97.25 198 PHE A C 1
ATOM 1598 O O . PHE A 1 198 ? -12.030 -0.183 4.788 1.00 97.25 198 PHE A O 1
ATOM 1605 N N . LEU A 1 199 ? -10.711 -0.700 6.540 1.00 98.06 199 LEU A N 1
ATOM 1606 C CA . LEU A 1 199 ? -11.145 -2.073 6.706 1.00 98.06 199 LEU A CA 1
ATOM 1607 C C . LEU A 1 199 ? -11.603 -2.304 8.135 1.00 98.06 199 LEU A C 1
ATOM 1609 O O . LEU A 1 199 ? -11.058 -1.742 9.084 1.00 98.06 199 LEU A O 1
ATOM 1613 N N . ILE A 1 200 ? -12.566 -3.205 8.269 1.00 97.56 200 ILE A N 1
ATOM 1614 C CA . ILE A 1 200 ? -13.023 -3.727 9.553 1.00 97.56 200 ILE A CA 1
ATOM 1615 C C . ILE A 1 200 ? -12.897 -5.245 9.560 1.00 97.56 200 ILE A C 1
ATOM 1617 O O . ILE A 1 200 ? -12.985 -5.895 8.515 1.00 97.56 200 ILE A O 1
ATOM 1621 N N . LYS A 1 201 ? -12.697 -5.824 10.738 1.00 97.50 201 LYS A N 1
ATOM 1622 C CA . LYS A 1 201 ? -12.646 -7.268 10.929 1.00 97.50 201 LYS A CA 1
ATOM 1623 C C . LYS A 1 201 ? -14.019 -7.773 11.367 1.00 97.50 201 LYS A C 1
ATOM 1625 O O . LYS A 1 201 ? -14.505 -7.414 12.433 1.00 97.50 201 LYS A O 1
ATOM 1630 N N . ILE A 1 202 ? -14.638 -8.633 10.562 1.00 97.38 202 ILE A N 1
ATOM 1631 C CA . ILE A 1 202 ? -15.917 -9.285 10.877 1.00 97.38 202 ILE A CA 1
ATOM 1632 C C . ILE A 1 202 ? -15.676 -10.789 10.933 1.00 97.38 202 ILE A C 1
ATOM 1634 O O . ILE A 1 202 ? -15.173 -11.381 9.977 1.00 97.38 202 ILE A O 1
ATOM 1638 N N . SER A 1 203 ? -15.991 -11.408 12.074 1.00 96.44 203 SER A N 1
ATOM 1639 C CA . SER A 1 203 ? -15.793 -12.850 12.298 1.00 96.44 203 SER A CA 1
ATOM 1640 C C . SER A 1 203 ? -14.364 -13.318 11.971 1.00 96.44 203 SER A C 1
ATOM 1642 O O . SER A 1 203 ? -14.156 -14.352 11.340 1.00 96.44 203 SER A O 1
ATOM 1644 N N . GLY A 1 204 ? -13.367 -12.517 12.362 1.00 94.69 204 GLY A N 1
ATOM 1645 C CA . GLY A 1 204 ? -11.950 -12.819 12.145 1.00 94.69 204 GLY A CA 1
ATOM 1646 C C . GLY A 1 204 ? -11.415 -12.510 10.742 1.00 94.69 204 GLY A C 1
ATOM 1647 O O . GLY A 1 204 ? -10.227 -12.714 10.505 1.00 94.69 204 GLY A O 1
ATOM 1648 N N . ARG A 1 205 ? -12.240 -12.006 9.814 1.00 95.62 205 ARG A N 1
ATOM 1649 C CA . ARG A 1 205 ? -11.839 -11.692 8.433 1.00 95.62 205 ARG A CA 1
ATOM 1650 C C . ARG A 1 205 ? -11.856 -10.193 8.177 1.00 95.62 205 ARG A C 1
ATOM 1652 O O . ARG A 1 205 ? -12.809 -9.520 8.554 1.00 95.62 205 ARG A O 1
ATOM 1659 N N . TRP A 1 206 ? -10.822 -9.688 7.513 1.00 97.50 206 TRP A N 1
ATOM 1660 C CA . TRP A 1 206 ? -10.763 -8.298 7.067 1.00 97.50 206 TRP A CA 1
ATOM 1661 C C . TRP A 1 206 ? -11.697 -8.068 5.877 1.00 97.50 206 TRP A C 1
ATOM 1663 O O . TRP A 1 206 ? -11.711 -8.857 4.933 1.00 97.50 206 TRP A O 1
ATOM 1673 N N . ILE A 1 207 ? -12.468 -6.985 5.929 1.00 97.50 207 ILE A N 1
ATOM 1674 C CA . ILE A 1 207 ? -13.409 -6.569 4.889 1.00 97.50 207 ILE A CA 1
ATOM 1675 C C . ILE A 1 207 ? -13.201 -5.080 4.632 1.00 97.50 207 ILE A C 1
ATOM 1677 O O . ILE A 1 207 ? -13.165 -4.288 5.576 1.00 97.50 207 ILE A O 1
ATOM 1681 N N . ILE A 1 208 ? -13.085 -4.696 3.361 1.00 97.81 208 ILE A N 1
ATOM 1682 C CA . ILE A 1 208 ? -13.016 -3.289 2.964 1.00 97.81 208 ILE A CA 1
ATOM 1683 C C . ILE A 1 208 ? -14.373 -2.640 3.219 1.00 97.81 208 ILE A C 1
ATOM 1685 O O . ILE A 1 208 ? -15.400 -3.073 2.696 1.00 97.81 208 ILE A O 1
ATOM 1689 N N . LYS A 1 209 ? -14.371 -1.607 4.059 1.00 97.75 209 LYS A N 1
ATOM 1690 C CA . LYS A 1 209 ? -15.572 -0.878 4.458 1.00 97.75 209 LYS A CA 1
ATOM 1691 C C . LYS A 1 209 ? -15.739 0.414 3.672 1.00 97.75 209 LYS A C 1
ATOM 1693 O O . LYS A 1 209 ? -16.856 0.713 3.271 1.00 97.75 209 LYS A O 1
ATOM 1698 N N . GLU A 1 210 ? -14.647 1.144 3.455 1.00 96.19 210 GLU A N 1
ATOM 1699 C CA . GLU A 1 210 ? -14.645 2.436 2.765 1.00 96.19 210 GLU A CA 1
ATOM 1700 C C . GLU A 1 210 ? -13.378 2.573 1.906 1.00 96.19 210 GLU A C 1
ATOM 1702 O O . GLU A 1 210 ? -12.300 2.093 2.275 1.00 96.19 210 GLU A O 1
ATOM 1707 N N . LYS A 1 211 ? -13.510 3.242 0.756 1.00 95.44 211 LYS A N 1
ATOM 1708 C CA . LYS A 1 211 ? -12.406 3.590 -0.147 1.00 95.44 211 LYS A CA 1
ATOM 1709 C C . LYS A 1 211 ? -12.526 5.059 -0.501 1.00 95.44 211 LYS A C 1
ATOM 1711 O O . LYS A 1 211 ? -13.531 5.472 -1.072 1.00 95.44 211 LYS A O 1
ATOM 1716 N N . MET A 1 212 ? -11.494 5.833 -0.211 1.00 91.25 212 MET A N 1
ATOM 1717 C CA . MET A 1 212 ? -11.520 7.271 -0.425 1.00 91.25 212 MET A CA 1
ATOM 1718 C C . MET A 1 212 ? -10.398 7.666 -1.378 1.00 91.25 212 MET A C 1
ATOM 1720 O O . MET A 1 212 ? -9.220 7.536 -1.050 1.00 91.25 212 MET A O 1
ATOM 1724 N N . THR A 1 213 ? -10.754 8.132 -2.573 1.00 89.94 213 THR A N 1
ATOM 1725 C CA . THR A 1 213 ? -9.772 8.609 -3.552 1.00 89.94 213 THR A CA 1
ATOM 1726 C C . THR A 1 213 ? -9.018 9.806 -2.987 1.00 89.94 213 THR A C 1
ATOM 1728 O O . THR A 1 213 ? -9.625 10.783 -2.553 1.00 89.94 213 THR A O 1
ATOM 1731 N N . THR A 1 214 ? -7.693 9.746 -3.032 1.00 84.38 214 THR A N 1
ATOM 1732 C CA . THR A 1 214 ? -6.827 10.880 -2.715 1.00 84.38 214 THR A CA 1
ATOM 1733 C C . THR A 1 214 ? -6.295 11.456 -4.017 1.00 84.38 214 THR A C 1
ATOM 1735 O O . THR A 1 214 ? -5.678 10.732 -4.807 1.00 84.38 214 THR A O 1
ATOM 1738 N N . PHE A 1 215 ? -6.509 12.749 -4.243 1.00 67.00 215 PHE A N 1
ATOM 1739 C CA . PHE A 1 215 ? -5.876 13.431 -5.364 1.00 67.00 215 PHE A CA 1
ATOM 1740 C C . PHE A 1 215 ? -4.385 13.595 -5.093 1.00 67.00 215 PHE A C 1
ATOM 1742 O O . PHE A 1 215 ? -3.975 13.957 -3.991 1.00 67.00 215 PHE A O 1
ATOM 1749 N N . ILE A 1 216 ? -3.587 13.312 -6.115 1.00 58.06 216 ILE A N 1
ATOM 1750 C CA . ILE A 1 216 ? -2.174 13.660 -6.144 1.00 58.06 216 ILE A CA 1
ATOM 1751 C C . ILE A 1 216 ? -2.116 14.966 -6.928 1.00 58.06 216 ILE A C 1
ATOM 1753 O O . ILE A 1 216 ? -2.418 14.964 -8.120 1.00 58.06 216 ILE A O 1
ATOM 1757 N N . SER A 1 217 ? -1.851 16.073 -6.233 1.00 51.53 217 SER A N 1
ATOM 1758 C CA . SER A 1 217 ? -1.538 17.363 -6.858 1.00 51.53 217 SER A CA 1
ATOM 1759 C C . SER A 1 217 ? -0.152 17.334 -7.481 1.00 51.53 217 SER A C 1
ATOM 1761 O O . SER A 1 217 ? 0.758 16.848 -6.765 1.00 51.53 217 SER A O 1
#

pLDDT: mean 81.11, std 16.72, range [41.84, 98.06]

Foldseek 3Di:
DDDDDDDDDDDDDDDDDDDDDDDPDDDPPPPPPPPPPPPPPPVPCVVVPLQLQQVLQVCCVPPVPPPFAEEEEQKAALDPDDCPPCVVVVCCVVPVVDDPVLVVQQNVQSNDIDGDDPDPSCVRHHYDYPVLVVCLAPDLVSVVVVCVVGPFYWYKHWGGWGADPVNFKIKIKMWIWTWDQDVPPGIHIDTDWMWIWIWGADPNHTDTDDIGIDDRD

Radius of gyration: 26.8 Å; chains: 1; bounding box: 66×60×78 Å

Sequence (217 aa):
MSTFEPHRTHAYITLFLPTALIVLLSLLGCTIPQPSPTPQPTRSYAWDNEEYWVYSVWLAEQYGGYKGTLVIQEDTHAWSFGMGPNLREWIKERIPSITTEFIDDFETRNKISHRIDNRSVLSNATIVNSSDLKAAYRDENVCKQFDAKYPLAQIVFFSRVGLDSKREQAIFHVRDAFVYTFSGRGCRVEAGSGKMVFLIKISGRWIIKEKMTTFIS